Protein AF-A0A351NTC8-F1 (afdb_monomer_lite)

Structure (mmCIF, N/CA/C/O backbone):
data_AF-A0A351NTC8-F1
#
_entry.id   AF-A0A351NTC8-F1
#
loop_
_atom_site.group_PDB
_atom_site.id
_atom_site.type_symbol
_atom_site.label_atom_id
_atom_site.label_alt_id
_atom_site.label_comp_id
_atom_site.label_asym_id
_atom_site.label_entity_id
_atom_site.label_seq_id
_atom_site.pdbx_PDB_ins_code
_atom_site.Cartn_x
_atom_site.Cartn_y
_atom_site.Cartn_z
_atom_site.occupancy
_atom_site.B_iso_or_equiv
_atom_site.auth_seq_id
_atom_site.auth_comp_id
_atom_site.auth_asym_id
_atom_site.auth_atom_id
_atom_site.pdbx_PDB_model_num
ATOM 1 N N . ALA A 1 1 ? 12.991 3.965 -22.653 1.00 69.38 1 ALA A N 1
ATOM 2 C CA . ALA A 1 1 ? 14.255 3.949 -21.900 1.00 69.38 1 ALA A CA 1
ATOM 3 C C . ALA A 1 1 ? 15.399 3.536 -22.817 1.00 69.38 1 ALA A C 1
ATOM 5 O O . ALA A 1 1 ? 15.249 2.591 -23.583 1.00 69.38 1 ALA A O 1
ATOM 6 N N . TRP A 1 2 ? 16.517 4.256 -22.763 1.00 72.50 2 TRP A N 1
ATOM 7 C CA . TRP A 1 2 ? 17.767 3.845 -23.401 1.00 72.50 2 TRP A CA 1
ATOM 8 C C . TRP A 1 2 ? 18.602 3.078 -22.376 1.00 72.50 2 TRP A C 1
ATOM 10 O O . TRP A 1 2 ? 18.856 3.608 -21.298 1.00 72.50 2 TRP A O 1
ATOM 20 N N . VAL A 1 3 ? 19.011 1.856 -22.707 1.00 74.25 3 VAL A N 1
ATOM 21 C CA . VAL A 1 3 ? 19.790 0.972 -21.834 1.00 74.25 3 VAL A CA 1
ATOM 22 C C . VAL A 1 3 ? 21.128 0.680 -22.523 1.00 74.25 3 VAL A C 1
ATOM 24 O O . VAL A 1 3 ? 21.142 0.068 -23.600 1.00 74.25 3 VAL A O 1
ATOM 27 N N . PRO A 1 4 ? 22.258 1.161 -21.978 1.00 73.25 4 PRO A N 1
ATOM 28 C CA . PRO A 1 4 ? 23.571 0.817 -22.508 1.00 73.25 4 PRO A CA 1
ATOM 29 C C . PRO A 1 4 ? 23.811 -0.687 -22.357 1.00 73.25 4 PRO A C 1
ATOM 31 O O . PRO A 1 4 ? 23.496 -1.264 -21.321 1.00 73.25 4 PRO A O 1
ATOM 34 N N . LYS A 1 5 ? 24.380 -1.337 -23.379 1.00 65.06 5 LYS A N 1
ATOM 35 C CA . LYS A 1 5 ? 24.847 -2.720 -23.232 1.00 65.06 5 LYS A CA 1
ATOM 36 C C . LYS A 1 5 ? 26.259 -2.722 -22.647 1.00 65.06 5 LYS A C 1
ATOM 38 O O . LYS A 1 5 ? 27.151 -2.106 -23.227 1.00 65.06 5 LYS A O 1
ATOM 43 N N . GLY A 1 6 ? 26.462 -3.487 -21.578 1.00 63.88 6 GLY A N 1
ATOM 44 C CA . GLY A 1 6 ? 27.777 -3.760 -20.993 1.00 63.88 6 GLY A CA 1
ATOM 45 C C . GLY A 1 6 ? 28.047 -3.028 -19.678 1.00 63.88 6 GLY A C 1
ATOM 46 O O . GLY A 1 6 ? 27.352 -2.083 -19.319 1.00 63.88 6 GLY A O 1
ATOM 47 N N . ASP A 1 7 ? 29.090 -3.478 -18.984 1.00 60.97 7 ASP A N 1
ATOM 48 C CA . ASP A 1 7 ? 29.481 -3.061 -17.626 1.00 60.97 7 ASP A CA 1
ATOM 49 C C . ASP A 1 7 ? 30.326 -1.764 -17.613 1.00 60.97 7 ASP A C 1
ATOM 51 O O . ASP A 1 7 ? 31.190 -1.540 -16.766 1.00 60.97 7 ASP A O 1
ATOM 55 N N . GLU A 1 8 ? 30.142 -0.912 -18.626 1.00 70.38 8 GLU A N 1
ATOM 56 C CA . GLU A 1 8 ? 30.907 0.327 -18.769 1.00 70.38 8 GLU A CA 1
ATOM 57 C C . GLU A 1 8 ? 30.333 1.444 -17.882 1.00 70.38 8 GLU A C 1
ATOM 59 O O . GLU A 1 8 ? 29.118 1.620 -17.767 1.00 70.38 8 GLU A O 1
ATOM 64 N N . LEU A 1 9 ? 31.216 2.264 -17.299 1.00 73.56 9 LEU A N 1
ATOM 65 C CA . LEU A 1 9 ? 30.831 3.453 -16.534 1.00 73.56 9 LEU A CA 1
ATOM 66 C C . LEU A 1 9 ? 30.235 4.521 -17.465 1.00 73.56 9 LEU A C 1
ATOM 68 O O . LEU A 1 9 ? 30.944 5.352 -18.036 1.00 73.56 9 LEU A O 1
ATOM 72 N N . ASN A 1 10 ? 28.913 4.490 -17.626 1.00 80.19 10 ASN A N 1
ATOM 73 C CA . ASN A 1 10 ? 28.162 5.453 -18.424 1.00 80.19 10 ASN A CA 1
ATOM 74 C C . ASN A 1 10 ? 27.866 6.728 -17.621 1.00 80.19 10 ASN A C 1
ATOM 76 O O . ASN A 1 10 ? 27.532 6.678 -16.439 1.00 80.19 10 ASN A O 1
ATOM 80 N N . THR A 1 11 ? 27.947 7.887 -18.276 1.00 80.88 11 THR A N 1
ATOM 81 C CA . THR A 1 11 ? 27.559 9.173 -17.677 1.00 80.88 11 THR A CA 1
ATOM 82 C C . THR A 1 11 ? 26.121 9.505 -18.053 1.00 80.88 11 THR A C 1
ATOM 84 O O . THR A 1 11 ? 25.841 9.754 -19.224 1.00 80.88 11 THR A O 1
ATOM 87 N N . TYR A 1 12 ? 25.219 9.558 -17.076 1.00 83.12 12 TYR A N 1
ATOM 88 C CA . TYR A 1 12 ? 23.823 9.951 -17.281 1.00 83.12 12 TYR A CA 1
ATOM 89 C C . TYR A 1 12 ? 23.667 11.473 -17.218 1.00 83.12 12 TYR A C 1
ATOM 91 O O . TYR A 1 12 ? 24.260 12.133 -16.365 1.00 83.12 12 TYR A O 1
ATOM 99 N N . GLN A 1 13 ? 22.885 12.049 -18.132 1.00 83.88 13 GLN A N 1
ATOM 100 C CA . GLN A 1 13 ? 22.680 13.493 -18.229 1.00 83.88 13 GLN A CA 1
ATOM 101 C C . GLN A 1 13 ? 21.200 13.828 -18.421 1.00 83.88 13 GLN A C 1
ATOM 103 O O . GLN A 1 13 ? 20.512 13.216 -19.239 1.00 83.88 13 GLN A O 1
ATOM 108 N N . ALA A 1 14 ? 20.747 14.858 -17.708 1.00 85.19 14 ALA A N 1
ATOM 109 C CA . ALA A 1 14 ? 19.465 15.514 -17.920 1.00 85.19 14 ALA A CA 1
ATOM 110 C C . ALA A 1 14 ? 19.723 16.967 -18.339 1.00 85.19 14 ALA A C 1
ATOM 112 O O . ALA A 1 14 ? 20.491 17.678 -17.688 1.00 85.19 14 ALA A O 1
ATOM 113 N N . ARG A 1 15 ? 19.123 17.414 -19.443 1.00 85.75 15 ARG A N 1
ATOM 114 C CA . ARG A 1 15 ? 19.277 18.778 -19.968 1.00 85.75 15 ARG A CA 1
ATOM 115 C C . ARG A 1 15 ? 17.911 19.393 -20.230 1.00 85.75 15 ARG A C 1
ATOM 117 O O . ARG A 1 15 ? 17.045 18.748 -20.809 1.00 85.75 15 ARG A O 1
ATOM 124 N N . TYR A 1 16 ? 17.751 20.655 -19.848 1.00 86.38 16 TYR A N 1
ATOM 125 C CA . TYR A 1 16 ? 16.548 21.433 -20.130 1.00 86.38 16 TYR A CA 1
ATOM 126 C C . TYR A 1 16 ? 16.833 22.479 -21.213 1.00 86.38 16 TYR A C 1
ATOM 128 O O . TYR A 1 16 ? 17.661 23.377 -21.031 1.00 86.38 16 TYR A O 1
ATOM 136 N N . LEU A 1 17 ? 16.158 22.356 -22.353 1.00 87.44 17 LEU A N 1
ATOM 137 C CA . LEU A 1 17 ? 16.258 23.269 -23.489 1.00 87.44 17 LEU A CA 1
ATOM 138 C C . LEU A 1 17 ? 15.235 24.399 -23.333 1.00 87.44 17 LEU A C 1
ATOM 140 O O . LEU A 1 17 ? 14.135 24.333 -23.874 1.00 87.44 17 LEU A O 1
ATOM 144 N N . ARG A 1 18 ? 15.623 25.468 -22.624 1.00 80.12 18 ARG A N 1
ATOM 145 C CA . ARG A 1 18 ? 14.751 26.621 -22.299 1.00 80.12 18 ARG A CA 1
ATOM 146 C C . ARG A 1 18 ? 14.033 27.256 -23.493 1.00 80.12 18 ARG A C 1
ATOM 148 O O . ARG A 1 18 ? 12.955 27.799 -23.318 1.00 80.12 18 ARG A O 1
ATOM 155 N N . GLN A 1 19 ? 14.637 27.238 -24.681 1.00 83.56 19 GLN A N 1
ATOM 156 C CA . GLN A 1 19 ? 14.044 27.850 -25.877 1.00 83.56 19 GLN A CA 1
ATOM 157 C C . GLN A 1 19 ? 12.895 27.030 -26.479 1.00 83.56 19 GLN A C 1
ATOM 159 O O . GLN A 1 19 ? 12.088 27.588 -27.211 1.00 83.56 19 GLN A O 1
ATOM 164 N N . GLN A 1 20 ? 12.842 25.725 -26.204 1.00 83.94 20 GLN A N 1
ATOM 165 C CA . GLN A 1 20 ? 11.854 24.804 -26.777 1.00 83.94 20 GLN A CA 1
ATOM 166 C C . GLN A 1 20 ? 10.954 24.168 -25.710 1.00 83.94 20 GLN A C 1
ATOM 168 O O . GLN A 1 20 ? 10.054 23.419 -26.066 1.00 83.94 20 GLN A O 1
ATOM 173 N N . ASP A 1 21 ? 11.198 24.460 -24.427 1.00 85.25 21 ASP A N 1
ATOM 174 C CA . ASP A 1 21 ? 10.516 23.851 -23.277 1.00 85.25 21 ASP A CA 1
ATOM 175 C C . ASP A 1 21 ? 10.562 22.308 -23.301 1.00 85.25 21 ASP A C 1
ATOM 177 O O . ASP A 1 21 ? 9.573 21.610 -23.095 1.00 85.25 21 ASP A O 1
ATOM 181 N N . VAL A 1 22 ? 11.745 21.755 -23.606 1.00 87.12 22 VAL A N 1
ATOM 182 C CA . VAL A 1 22 ? 11.966 20.302 -23.712 1.00 87.12 22 VAL A CA 1
ATOM 183 C C . VAL A 1 22 ? 12.975 19.827 -22.671 1.00 87.12 22 VAL A C 1
ATOM 185 O O . VAL A 1 22 ? 14.067 20.388 -22.532 1.00 87.12 22 VAL A O 1
ATOM 188 N N . PHE A 1 23 ? 12.636 18.732 -21.990 1.00 85.50 23 PHE A N 1
ATOM 189 C CA . PHE A 1 23 ? 13.549 17.974 -21.136 1.00 85.50 23 PHE A CA 1
ATOM 190 C C . PHE A 1 23 ? 14.136 16.792 -21.911 1.00 85.50 23 PHE A C 1
ATOM 192 O O . PHE A 1 23 ? 13.407 15.954 -22.437 1.00 85.50 23 PHE A O 1
ATOM 199 N N . LEU A 1 24 ? 15.464 16.716 -21.971 1.00 83.69 24 LEU A N 1
ATOM 200 C CA . LEU A 1 24 ? 16.202 15.618 -22.584 1.00 83.69 24 LEU A CA 1
ATOM 201 C C . LEU A 1 24 ? 16.909 14.800 -21.510 1.00 83.69 24 LEU A C 1
ATOM 203 O O . LEU A 1 24 ? 17.641 15.352 -20.689 1.00 83.69 24 LEU A O 1
ATOM 207 N N . PHE A 1 25 ? 16.745 13.483 -21.579 1.00 84.81 25 PHE A N 1
ATOM 208 C CA . PHE A 1 25 ? 17.427 12.513 -20.728 1.00 84.81 25 PHE A CA 1
ATOM 209 C C . PHE A 1 25 ? 18.204 11.538 -21.613 1.00 84.81 25 PHE A C 1
ATOM 211 O O . PHE A 1 25 ? 17.668 11.036 -22.602 1.00 84.81 25 PHE A O 1
ATOM 218 N N . GLY A 1 26 ? 19.462 11.267 -21.276 1.00 84.19 26 GLY A N 1
ATOM 219 C CA . GLY A 1 26 ? 20.308 10.351 -22.039 1.00 84.19 26 GLY A CA 1
ATOM 220 C C . GLY A 1 26 ? 21.549 9.915 -21.270 1.00 84.19 26 GLY A C 1
ATOM 221 O O . GLY A 1 26 ? 21.770 10.336 -20.134 1.00 84.19 26 GLY A O 1
ATOM 222 N N . PHE A 1 27 ? 22.367 9.075 -21.898 1.00 83.19 27 PHE A N 1
ATOM 223 C CA . PHE A 1 27 ? 23.661 8.662 -21.365 1.00 83.19 27 PHE A CA 1
ATOM 224 C C . PHE A 1 27 ? 24.761 8.824 -22.417 1.00 83.19 27 PHE A C 1
ATOM 226 O O . PHE A 1 27 ? 24.498 8.775 -23.619 1.00 83.19 27 PHE A O 1
ATOM 233 N N . THR A 1 28 ? 25.996 8.979 -21.951 1.00 82.94 28 THR A N 1
ATOM 234 C CA . THR A 1 28 ? 27.204 8.982 -22.779 1.00 82.94 28 THR A CA 1
ATOM 235 C C . THR A 1 28 ? 28.131 7.869 -22.309 1.00 82.94 28 THR A C 1
ATOM 237 O O . THR A 1 28 ? 28.487 7.817 -21.129 1.00 82.94 28 THR A O 1
ATOM 240 N N . SER A 1 29 ? 28.525 6.990 -23.228 1.00 80.94 29 SER A N 1
ATOM 241 C CA . SER A 1 29 ? 29.501 5.925 -22.971 1.00 80.94 29 SER A CA 1
ATOM 242 C C . SER A 1 29 ? 30.943 6.431 -23.109 1.00 80.94 29 SER A C 1
ATOM 244 O O . SER A 1 29 ? 31.183 7.405 -23.830 1.00 80.94 29 SER A O 1
ATOM 246 N N . PRO A 1 30 ? 31.917 5.790 -22.438 1.00 80.19 30 PRO A N 1
ATOM 247 C CA . PRO A 1 30 ? 33.324 6.161 -22.538 1.00 80.19 30 PRO A CA 1
ATOM 248 C C . PRO A 1 30 ? 33.867 6.004 -23.965 1.00 80.19 30 PRO A C 1
ATOM 250 O O . PRO A 1 30 ? 33.340 5.249 -24.789 1.00 80.19 30 PRO A O 1
ATOM 253 N N . ILE A 1 31 ? 34.951 6.737 -24.242 1.00 79.31 31 ILE A N 1
ATOM 254 C CA . ILE A 1 31 ? 35.607 6.760 -25.552 1.00 79.31 31 ILE A CA 1
ATOM 255 C C . ILE A 1 31 ? 35.997 5.338 -25.950 1.00 79.31 31 ILE A C 1
ATOM 257 O O . ILE A 1 31 ? 36.739 4.653 -25.249 1.00 79.31 31 ILE A O 1
ATOM 261 N N . TRP A 1 32 ? 35.510 4.917 -27.110 1.00 77.69 32 TRP A N 1
ATOM 262 C CA . TRP A 1 32 ? 35.795 3.613 -27.679 1.00 77.69 32 TRP A CA 1
ATOM 263 C C . TRP A 1 32 ? 36.973 3.718 -28.645 1.00 77.69 32 TRP A C 1
ATOM 265 O O . TRP A 1 32 ? 36.916 4.464 -29.622 1.00 77.69 32 TRP A O 1
ATOM 275 N N . ARG A 1 33 ? 38.058 2.992 -28.359 1.00 79.88 33 ARG A N 1
ATOM 276 C CA . ARG A 1 33 ? 39.243 2.929 -29.219 1.00 79.88 33 ARG A CA 1
ATOM 277 C C . ARG A 1 33 ? 39.223 1.617 -29.999 1.00 79.88 33 ARG A C 1
ATOM 279 O O . ARG A 1 33 ? 39.149 0.555 -29.391 1.00 79.88 33 ARG A O 1
ATOM 286 N N . VAL A 1 34 ? 39.304 1.709 -31.324 1.00 83.75 34 VAL A N 1
ATOM 287 C CA . VAL A 1 34 ? 39.430 0.560 -32.232 1.00 83.75 34 VAL A CA 1
ATOM 288 C C . VAL A 1 34 ? 40.774 0.683 -32.942 1.00 83.75 34 VAL A C 1
ATOM 290 O O . VAL A 1 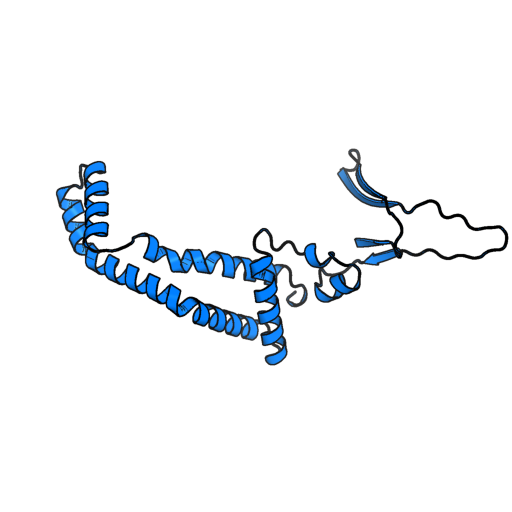34 ? 41.074 1.734 -33.510 1.00 83.75 34 VAL A O 1
ATOM 293 N N . GLU A 1 35 ? 41.612 -0.347 -32.845 1.00 85.62 35 GLU A N 1
ATOM 294 C CA . GLU A 1 35 ? 42.942 -0.352 -33.461 1.00 85.62 35 GLU A CA 1
ATOM 295 C C . GLU A 1 35 ? 42.869 -0.579 -34.978 1.00 85.62 35 GLU A C 1
ATOM 297 O O . GLU A 1 35 ? 41.886 -1.099 -35.509 1.00 85.62 35 GLU A O 1
ATOM 302 N N . SER A 1 36 ? 43.921 -0.174 -35.696 1.00 82.94 36 SER A N 1
ATOM 303 C CA . SER A 1 36 ? 43.978 -0.303 -37.156 1.00 82.94 36 SER A CA 1
ATOM 304 C C . SER A 1 36 ? 43.848 -1.769 -37.581 1.00 82.94 36 SER A C 1
ATOM 306 O O . SER A 1 36 ? 44.608 -2.622 -37.129 1.00 82.94 36 SER A O 1
ATOM 308 N N . GLY A 1 37 ? 42.878 -2.059 -38.449 1.00 87.50 37 GLY A N 1
ATOM 309 C CA . GLY A 1 37 ? 42.591 -3.412 -38.930 1.00 87.50 37 GLY A CA 1
ATOM 310 C C . GLY A 1 37 ? 41.635 -4.229 -38.051 1.00 87.50 37 GLY A C 1
ATOM 311 O O . GLY A 1 37 ? 41.261 -5.327 -38.455 1.00 87.50 37 GLY A O 1
ATOM 312 N N . GLN A 1 38 ? 41.192 -3.716 -36.897 1.00 82.31 38 GLN A N 1
ATOM 313 C CA . GLN A 1 38 ? 40.136 -4.354 -36.107 1.00 82.31 38 GLN A CA 1
ATOM 314 C C . GLN A 1 38 ? 38.740 -3.883 -36.524 1.00 82.31 38 GLN A C 1
ATOM 316 O O . GLN A 1 38 ? 38.499 -2.705 -36.783 1.00 82.31 38 GLN A O 1
ATOM 321 N N . GLN A 1 39 ? 37.790 -4.818 -36.507 1.00 79.56 39 GLN A N 1
ATOM 322 C CA . GLN A 1 39 ? 36.361 -4.532 -36.536 1.00 79.56 39 GLN A CA 1
ATOM 323 C C . GLN A 1 39 ? 35.805 -4.737 -35.129 1.00 79.56 39 GLN A C 1
ATOM 325 O O . GLN A 1 39 ? 36.078 -5.747 -34.483 1.00 79.56 39 GLN A O 1
ATOM 330 N N . SER A 1 40 ? 35.015 -3.786 -34.646 1.00 74.50 40 SER A N 1
ATOM 331 C CA . SER A 1 40 ? 34.344 -3.908 -33.357 1.00 74.50 40 SER A CA 1
ATOM 332 C C . SER A 1 40 ? 32.927 -3.340 -33.468 1.00 74.50 40 SER A C 1
ATOM 334 O O . SER A 1 40 ? 32.639 -2.549 -34.366 1.00 74.50 40 SER A O 1
ATOM 336 N N . SER A 1 41 ? 32.022 -3.783 -32.594 1.00 76.19 41 SER A N 1
ATOM 337 C CA . SER A 1 41 ? 30.606 -3.403 -32.598 1.00 76.19 41 SER A CA 1
ATOM 338 C C . SER A 1 41 ? 30.170 -2.999 -31.192 1.00 76.19 41 SER A C 1
ATOM 340 O O . SER A 1 41 ? 30.336 -3.773 -30.251 1.00 76.19 41 SER A O 1
ATOM 342 N N . LYS A 1 42 ? 29.577 -1.807 -31.058 1.00 74.25 42 LYS A N 1
ATOM 343 C CA . LYS A 1 42 ? 28.859 -1.360 -29.856 1.00 74.25 42 LYS A CA 1
ATOM 344 C C . LYS A 1 42 ? 27.378 -1.214 -30.177 1.00 74.25 42 LYS A C 1
ATOM 346 O O . LYS A 1 42 ? 27.010 -0.787 -31.267 1.00 74.25 42 LYS A O 1
ATOM 351 N N . GLY A 1 43 ? 26.527 -1.547 -29.215 1.00 73.56 43 GLY A N 1
ATOM 352 C CA . GLY A 1 43 ? 25.083 -1.396 -29.343 1.00 73.56 43 GLY A CA 1
ATOM 353 C C . GLY A 1 43 ? 24.461 -0.904 -28.046 1.00 73.56 43 GLY A C 1
ATOM 354 O O . GLY A 1 43 ? 25.007 -1.113 -26.968 1.00 73.56 43 GLY A O 1
ATOM 355 N N . ALA A 1 44 ? 23.296 -0.282 -28.159 1.00 77.00 44 ALA A N 1
ATOM 356 C CA . ALA A 1 44 ? 22.432 0.053 -27.036 1.00 77.00 44 ALA A CA 1
ATOM 357 C C . ALA A 1 44 ? 21.065 -0.593 -27.262 1.00 77.00 44 ALA A C 1
ATOM 359 O O . ALA A 1 44 ? 20.676 -0.859 -28.402 1.00 77.00 44 ALA A O 1
ATOM 360 N N . GLN A 1 45 ? 20.344 -0.871 -26.183 1.00 77.44 45 GLN A N 1
ATOM 361 C CA . GLN A 1 45 ? 18.948 -1.277 -26.257 1.00 77.44 45 GLN A CA 1
ATOM 362 C C . GLN A 1 45 ? 18.064 -0.051 -26.068 1.00 77.44 45 GLN A C 1
ATOM 364 O O . GLN A 1 45 ? 18.327 0.809 -25.227 1.00 77.44 45 GLN A O 1
ATOM 369 N N . PHE A 1 46 ? 17.007 0.029 -26.866 1.00 78.19 46 PHE A N 1
ATOM 370 C CA . PHE A 1 46 ? 15.990 1.055 -26.730 1.00 78.19 46 PHE A CA 1
ATOM 371 C C . PHE A 1 46 ? 14.659 0.377 -26.455 1.00 78.19 46 PHE A C 1
ATOM 373 O O . PHE A 1 46 ? 14.143 -0.361 -27.291 1.00 78.19 46 PHE A O 1
ATOM 380 N N . TYR A 1 47 ? 14.126 0.616 -25.262 1.00 71.12 47 TYR A N 1
ATOM 381 C CA . TYR A 1 47 ? 12.806 0.157 -24.874 1.00 71.12 47 TYR A CA 1
ATOM 382 C C . TYR A 1 47 ? 11.793 1.281 -25.062 1.00 71.12 47 TYR A C 1
ATOM 384 O O . TYR A 1 47 ? 11.875 2.316 -24.397 1.00 71.12 47 TYR A O 1
ATOM 392 N N . VAL A 1 48 ? 10.819 1.073 -25.940 1.00 74.56 48 VAL A N 1
ATOM 393 C CA . VAL A 1 48 ? 9.615 1.902 -26.035 1.00 74.56 48 VAL A CA 1
ATOM 394 C C . VAL A 1 48 ? 8.440 0.956 -26.065 1.00 74.56 48 VAL A C 1
ATOM 396 O O . VAL A 1 48 ? 8.231 0.237 -27.037 1.00 74.56 48 VAL A O 1
ATOM 399 N N . GLY A 1 49 ? 7.710 0.927 -24.963 1.00 66.62 49 GLY A N 1
ATOM 400 C CA . GLY A 1 49 ? 6.643 -0.025 -24.753 1.00 66.62 49 GLY A CA 1
ATOM 401 C C . GLY A 1 49 ? 5.927 0.232 -23.432 1.00 66.62 49 GLY A C 1
ATOM 402 O O . GLY A 1 49 ? 6.305 1.149 -22.695 1.00 66.62 49 GLY A O 1
ATOM 403 N N . PRO A 1 50 ? 4.886 -0.558 -23.146 1.00 55.00 50 PRO A N 1
ATOM 404 C CA . PRO A 1 50 ? 4.151 -0.491 -21.889 1.00 55.00 50 PRO A CA 1
ATOM 405 C C . PRO A 1 50 ? 5.072 -0.694 -20.673 1.00 55.00 50 PRO A C 1
ATOM 407 O O . PRO A 1 50 ? 6.083 -1.386 -20.768 1.00 55.00 50 PRO A O 1
ATOM 410 N N . LYS A 1 51 ? 4.743 -0.096 -19.523 1.00 55.38 51 LYS A N 1
ATOM 411 C CA . LYS A 1 51 ? 5.410 -0.371 -18.237 1.00 55.38 51 LYS A CA 1
ATOM 412 C C . LYS A 1 51 ? 5.059 -1.781 -17.715 1.00 55.38 51 LYS A C 1
ATOM 414 O O . LYS A 1 51 ? 4.302 -1.930 -16.768 1.00 55.38 51 LYS A O 1
ATOM 419 N N . ASP A 1 52 ? 5.559 -2.814 -18.376 1.00 57.91 52 ASP A N 1
ATOM 420 C CA . ASP A 1 52 ? 5.365 -4.216 -17.994 1.00 57.91 52 ASP A CA 1
ATOM 421 C C . ASP A 1 52 ? 6.479 -4.647 -17.024 1.00 57.91 52 ASP A C 1
ATOM 423 O O . ASP A 1 52 ? 7.653 -4.681 -17.400 1.00 57.91 52 ASP A O 1
ATOM 427 N N . GLN A 1 53 ? 6.119 -4.916 -15.766 1.00 53.56 53 GLN A N 1
ATOM 428 C CA . GLN A 1 53 ? 7.060 -5.160 -14.664 1.00 53.56 53 GLN A CA 1
ATOM 429 C C . GLN A 1 53 ? 7.951 -6.382 -14.914 1.00 53.56 53 GLN A C 1
ATOM 431 O O . GLN A 1 53 ? 9.153 -6.318 -14.659 1.00 53.56 53 GLN A O 1
ATOM 436 N N . TYR A 1 54 ? 7.399 -7.442 -15.510 1.00 52.19 54 TYR A N 1
ATOM 437 C CA . TYR A 1 54 ? 8.118 -8.691 -15.758 1.00 52.19 54 TYR A CA 1
ATOM 438 C C . TYR A 1 54 ? 9.171 -8.557 -16.865 1.00 52.19 54 TYR A C 1
ATOM 440 O O . TYR A 1 54 ? 10.246 -9.147 -16.787 1.00 52.19 54 TYR A O 1
ATOM 448 N N . ARG A 1 55 ? 8.910 -7.730 -17.886 1.00 55.06 55 ARG A N 1
ATOM 449 C CA . ARG A 1 55 ? 9.863 -7.493 -18.986 1.00 55.06 55 ARG A CA 1
ATOM 450 C C . ARG A 1 55 ? 10.931 -6.454 -18.653 1.00 55.06 55 ARG A C 1
ATOM 452 O O . ARG A 1 55 ? 11.972 -6.433 -19.302 1.00 55.06 55 ARG A O 1
ATOM 459 N N . LEU A 1 56 ? 10.677 -5.566 -17.692 1.00 52.84 56 LEU A N 1
ATOM 460 C CA . LEU A 1 56 ? 11.615 -4.512 -17.294 1.00 52.84 56 LEU A CA 1
ATOM 461 C C . LEU A 1 56 ? 12.744 -5.060 -16.408 1.00 52.84 56 LEU A C 1
ATOM 463 O O . LEU A 1 56 ? 13.892 -4.658 -16.604 1.00 52.84 56 LEU A O 1
ATOM 467 N N . GLU A 1 57 ? 12.446 -6.011 -15.517 1.00 52.31 57 GLU A N 1
ATOM 468 C CA . GLU A 1 57 ? 13.444 -6.681 -14.666 1.00 52.31 57 GLU A CA 1
ATOM 469 C C . GLU A 1 57 ? 14.453 -7.506 -15.491 1.00 52.31 57 GLU A C 1
ATOM 471 O O . GLU A 1 57 ? 15.652 -7.473 -15.215 1.00 52.31 57 GLU A O 1
ATOM 476 N N . GLU A 1 58 ? 14.007 -8.147 -16.582 1.00 55.75 58 GLU A N 1
ATOM 477 C CA . GLU A 1 58 ? 14.887 -8.862 -17.526 1.00 55.75 58 GLU A CA 1
ATOM 478 C C . GLU A 1 58 ? 15.840 -7.939 -18.311 1.00 55.75 58 GLU A C 1
ATOM 480 O O . GLU A 1 58 ? 16.889 -8.385 -18.780 1.00 55.75 58 GLU A O 1
ATOM 485 N N . ILE A 1 59 ? 15.489 -6.660 -18.493 1.00 56.22 59 ILE A N 1
ATOM 486 C CA . ILE A 1 59 ? 16.276 -5.712 -19.299 1.00 56.22 59 ILE A CA 1
ATOM 487 C C . ILE A 1 59 ? 17.385 -5.058 -18.466 1.00 56.22 59 ILE A C 1
ATOM 489 O O . ILE A 1 59 ? 18.482 -4.833 -18.979 1.00 56.22 59 ILE A O 1
ATOM 493 N N . SER A 1 60 ? 17.120 -4.723 -17.202 1.00 46.56 60 SER A N 1
ATOM 494 C CA . SER A 1 60 ? 18.124 -4.179 -16.284 1.00 46.56 60 SER A CA 1
ATOM 495 C C . SER A 1 60 ? 17.664 -4.326 -14.831 1.00 46.56 60 SER A C 1
ATOM 497 O O . SER A 1 60 ? 16.534 -3.937 -14.527 1.00 46.56 60 SER A O 1
ATOM 499 N N . PRO A 1 61 ? 18.545 -4.751 -13.904 1.00 51.25 61 PRO A N 1
ATOM 500 C CA . PRO A 1 61 ? 18.248 -4.719 -12.473 1.00 51.25 61 PRO A CA 1
ATOM 501 C C . PRO A 1 61 ? 17.837 -3.302 -12.035 1.00 51.25 61 PRO A C 1
ATOM 503 O O . PRO A 1 61 ? 18.546 -2.340 -12.345 1.00 51.25 61 PRO A O 1
ATOM 506 N N . GLY A 1 62 ? 16.707 -3.160 -11.334 1.00 54.69 62 GLY A N 1
ATOM 507 C CA . GLY A 1 62 ? 16.209 -1.885 -10.796 1.00 54.69 62 GLY A CA 1
ATOM 508 C C . GLY A 1 62 ? 15.291 -1.079 -11.722 1.00 54.69 62 GLY A C 1
ATOM 509 O O . GLY A 1 62 ? 14.885 0.027 -11.363 1.00 54.69 62 GLY A O 1
ATOM 510 N N . LEU A 1 63 ? 14.963 -1.586 -12.914 1.00 52.12 63 LEU A N 1
ATOM 511 C CA . LEU A 1 63 ? 14.023 -0.930 -13.830 1.00 52.12 63 LEU A CA 1
ATOM 512 C C . LEU A 1 63 ? 12.550 -1.180 -13.442 1.00 52.12 63 LEU A C 1
ATOM 514 O O . LEU A 1 63 ? 11.680 -0.372 -13.770 1.00 52.12 63 LEU A O 1
ATOM 518 N N . ASP A 1 64 ? 12.290 -2.239 -12.679 1.00 51.75 64 ASP A N 1
ATOM 519 C CA . ASP A 1 64 ? 11.036 -2.557 -11.983 1.00 51.75 64 ASP A CA 1
ATOM 520 C C . ASP A 1 64 ? 10.607 -1.450 -10.997 1.00 51.75 64 ASP A C 1
ATOM 522 O O . ASP A 1 64 ? 9.418 -1.176 -10.849 1.00 51.75 64 ASP A O 1
ATOM 526 N N . LEU A 1 65 ? 11.568 -0.718 -10.418 1.00 54.59 65 LEU A N 1
ATOM 527 C CA . LEU A 1 65 ? 11.336 0.416 -9.507 1.00 54.59 65 LEU A CA 1
ATOM 528 C C . LEU A 1 65 ? 10.812 1.689 -10.196 1.00 54.59 65 LEU A C 1
ATOM 530 O O . LEU A 1 65 ? 10.493 2.662 -9.518 1.00 54.59 65 LEU A O 1
ATOM 534 N N . THR A 1 66 ? 10.722 1.725 -11.533 1.00 53.62 66 THR A N 1
ATOM 535 C CA . THR A 1 66 ? 10.041 2.834 -12.238 1.00 53.62 66 THR A CA 1
ATOM 536 C C . THR A 1 66 ? 8.517 2.775 -12.121 1.00 53.62 66 THR A C 1
ATOM 538 O O . THR A 1 66 ? 7.827 3.696 -12.580 1.00 53.62 66 THR A O 1
ATOM 541 N N . VAL A 1 67 ? 8.007 1.694 -11.525 1.00 55.34 67 VAL A N 1
ATOM 542 C CA . VAL A 1 67 ? 6.632 1.559 -11.062 1.00 55.34 67 VAL A CA 1
ATOM 543 C C . VAL A 1 67 ? 6.526 2.204 -9.688 1.00 55.34 67 VAL A C 1
ATOM 545 O O . VAL A 1 67 ? 7.023 1.696 -8.682 1.00 55.34 67 VAL A O 1
ATOM 548 N N . ASP A 1 68 ? 5.944 3.396 -9.672 1.00 54.50 68 ASP A N 1
ATOM 549 C CA . ASP A 1 68 ? 5.999 4.309 -8.539 1.00 54.50 68 ASP A CA 1
ATOM 550 C C . ASP A 1 68 ? 4.873 3.957 -7.558 1.00 54.50 68 ASP A C 1
ATOM 552 O O . ASP A 1 68 ? 3.898 4.682 -7.397 1.00 54.50 68 ASP A O 1
ATOM 556 N N . TYR A 1 69 ? 5.006 2.835 -6.846 1.00 55.34 69 TYR A N 1
ATOM 557 C CA . TYR A 1 69 ? 4.078 2.427 -5.777 1.00 55.34 69 TYR A CA 1
ATOM 558 C C . TYR A 1 69 ? 4.064 3.389 -4.560 1.00 55.34 69 TYR A C 1
ATOM 560 O O . TYR A 1 69 ? 3.440 3.113 -3.525 1.00 55.34 69 TYR A O 1
ATOM 568 N N . GLY A 1 70 ? 4.776 4.517 -4.649 1.00 61.47 70 GLY A N 1
ATOM 569 C CA . GLY A 1 70 ? 4.966 5.494 -3.587 1.00 61.47 70 GLY A CA 1
ATOM 570 C C . GLY A 1 70 ? 5.661 4.896 -2.359 1.00 61.47 70 GLY A C 1
ATOM 571 O O . GLY A 1 70 ? 6.415 3.928 -2.431 1.00 61.47 70 GLY A O 1
ATOM 572 N N . PHE A 1 71 ? 5.370 5.443 -1.175 1.00 68.19 71 PHE A N 1
ATOM 573 C CA . PHE A 1 71 ? 5.889 4.917 0.100 1.00 68.19 71 PHE A CA 1
ATOM 574 C C . PHE A 1 71 ? 5.399 3.486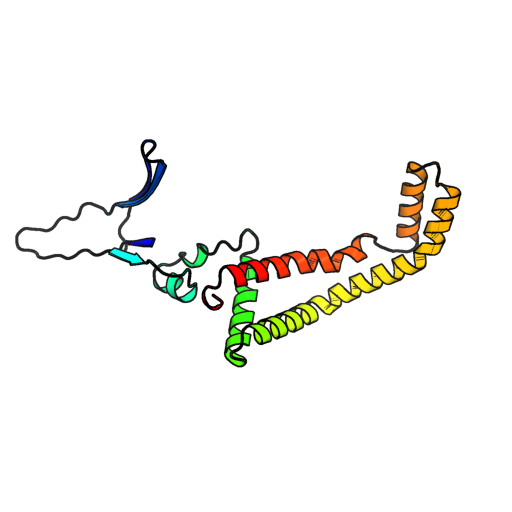 0.425 1.00 68.19 71 PHE A C 1
ATOM 576 O O . PHE A 1 71 ? 5.967 2.811 1.282 1.00 68.19 71 PHE A O 1
ATOM 583 N N . LEU A 1 72 ? 4.342 3.012 -0.241 1.00 72.50 72 LEU A N 1
ATOM 584 C CA . LEU A 1 72 ? 3.671 1.741 0.047 1.00 72.50 72 LEU A CA 1
ATOM 585 C C . LEU A 1 72 ? 4.213 0.561 -0.779 1.00 72.50 72 LEU A C 1
ATOM 587 O O . LEU A 1 72 ? 3.607 -0.508 -0.756 1.00 72.50 72 LEU A O 1
ATOM 591 N N . TRP A 1 73 ? 5.344 0.718 -1.476 1.00 72.56 73 TRP A N 1
ATOM 592 C CA . TRP A 1 73 ? 5.942 -0.319 -2.333 1.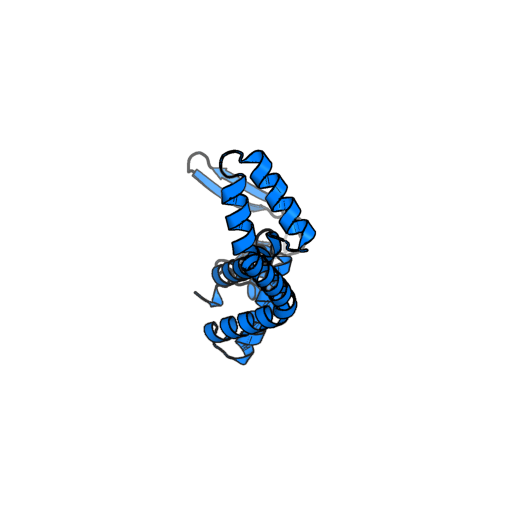00 72.56 73 TRP A CA 1
ATOM 593 C C . TRP A 1 73 ? 6.110 -1.681 -1.637 1.00 72.56 73 TRP A C 1
ATOM 595 O O . TRP A 1 73 ? 5.776 -2.715 -2.211 1.00 72.56 73 TRP A O 1
ATOM 605 N N . TRP A 1 74 ? 6.516 -1.679 -0.363 1.00 79.38 74 TRP A N 1
ATOM 606 C CA . TRP A 1 74 ? 6.707 -2.884 0.456 1.00 79.38 74 TRP A CA 1
ATOM 607 C C . TRP A 1 74 ? 5.406 -3.648 0.742 1.00 79.38 74 TRP A C 1
ATOM 609 O O . TRP A 1 74 ? 5.435 -4.839 1.043 1.00 79.38 74 TRP A O 1
ATOM 619 N N . LEU A 1 75 ? 4.262 -2.965 0.672 1.00 79.38 75 LEU A N 1
ATOM 620 C CA . LEU A 1 75 ? 2.935 -3.557 0.810 1.00 79.38 75 LEU A CA 1
ATOM 621 C C . LEU A 1 75 ? 2.369 -3.940 -0.565 1.00 79.38 75 LEU A C 1
ATOM 623 O O . LEU A 1 75 ? 1.743 -4.989 -0.696 1.00 79.38 75 LEU A O 1
ATOM 627 N N . ALA A 1 76 ? 2.610 -3.113 -1.584 1.00 77.25 76 ALA A N 1
ATOM 628 C CA . ALA A 1 76 ? 2.101 -3.306 -2.936 1.00 77.25 76 ALA A CA 1
ATOM 629 C C . ALA A 1 76 ? 2.702 -4.535 -3.636 1.00 77.25 76 ALA A C 1
ATOM 631 O O . ALA A 1 76 ? 1.943 -5.321 -4.195 1.00 77.25 76 ALA A O 1
ATOM 632 N N . GLN A 1 77 ? 4.020 -4.755 -3.547 1.00 77.62 77 GLN A N 1
ATOM 633 C CA . GLN A 1 77 ? 4.691 -5.888 -4.202 1.00 77.62 77 GLN A CA 1
ATOM 634 C C . GLN A 1 77 ? 4.129 -7.263 -3.770 1.00 77.62 77 GLN A C 1
ATOM 636 O O . GLN A 1 77 ? 3.708 -8.027 -4.641 1.00 77.62 77 GLN A O 1
ATOM 641 N N . PRO A 1 78 ? 4.019 -7.597 -2.463 1.00 84.31 78 PRO A N 1
ATOM 642 C CA . PRO A 1 78 ? 3.419 -8.867 -2.041 1.00 84.31 78 PRO A CA 1
ATOM 643 C C . PRO A 1 78 ? 1.941 -9.005 -2.424 1.00 84.31 78 PRO A C 1
ATOM 645 O O . PRO A 1 78 ? 1.484 -10.102 -2.746 1.00 84.31 78 PRO A O 1
ATOM 648 N N . LEU A 1 79 ? 1.182 -7.903 -2.381 1.00 83.75 79 LEU A N 1
ATOM 649 C CA . LEU A 1 79 ? -0.228 -7.876 -2.780 1.00 83.75 79 LEU A CA 1
ATOM 650 C C . LEU A 1 79 ? -0.401 -8.159 -4.274 1.00 83.75 79 LEU A C 1
ATOM 652 O O . LEU A 1 79 ? -1.302 -8.913 -4.635 1.00 83.75 79 LEU A O 1
ATOM 656 N N . PHE A 1 80 ? 0.460 -7.589 -5.118 1.00 81.31 80 PHE A N 1
ATOM 657 C CA . PHE A 1 80 ? 0.459 -7.833 -6.557 1.00 81.31 80 PHE A CA 1
ATOM 658 C C . PHE A 1 80 ? 0.857 -9.274 -6.882 1.00 81.31 80 PHE A C 1
ATOM 660 O O . PHE A 1 80 ? 0.146 -9.943 -7.621 1.00 81.31 80 PHE A O 1
ATOM 667 N N . PHE A 1 81 ? 1.904 -9.803 -6.243 1.00 83.44 81 PHE A N 1
ATOM 668 C CA . PHE A 1 81 ? 2.292 -11.210 -6.390 1.00 83.44 81 PHE A CA 1
ATOM 669 C C . PHE A 1 81 ? 1.142 -12.174 -6.043 1.00 83.44 81 PHE A C 1
ATOM 671 O O . PHE A 1 81 ? 0.866 -13.132 -6.767 1.00 83.44 81 PHE A O 1
ATOM 678 N N . LEU A 1 82 ? 0.426 -11.905 -4.946 1.00 86.69 82 LEU A N 1
ATOM 679 C CA . LEU A 1 82 ? -0.777 -12.653 -4.572 1.00 86.69 82 LEU A CA 1
ATOM 680 C C . LEU A 1 82 ? -1.888 -12.515 -5.618 1.00 86.69 82 LEU A C 1
ATOM 682 O O . LEU A 1 82 ? -2.538 -13.508 -5.941 1.00 86.69 82 LEU A O 1
ATOM 686 N N . LEU A 1 83 ? -2.113 -11.306 -6.138 1.00 86.38 83 LEU A N 1
ATOM 687 C CA . LEU A 1 83 ? -3.109 -11.054 -7.176 1.00 86.38 83 LEU A CA 1
ATOM 688 C C . LEU A 1 83 ? -2.812 -11.863 -8.441 1.00 86.38 83 LEU A C 1
ATOM 690 O O . LEU A 1 83 ? -3.710 -12.544 -8.932 1.00 86.38 83 LEU A O 1
ATOM 694 N N . ASP A 1 84 ? -1.572 -11.819 -8.923 1.00 85.12 84 ASP A N 1
ATOM 695 C CA . ASP A 1 84 ? -1.122 -12.533 -10.119 1.00 85.12 84 ASP A CA 1
ATOM 696 C C . ASP A 1 84 ? -1.194 -14.055 -9.927 1.00 85.12 84 ASP A C 1
ATOM 698 O O . ASP A 1 84 ? -1.700 -14.776 -10.782 1.00 85.12 84 ASP A O 1
ATOM 702 N N . THR A 1 85 ? -0.844 -14.554 -8.738 1.00 87.50 85 THR A N 1
ATOM 703 C CA . THR A 1 85 ? -1.005 -15.979 -8.401 1.00 87.50 85 THR A CA 1
ATOM 704 C C . THR A 1 85 ? -2.472 -16.417 -8.481 1.00 87.50 85 THR A C 1
ATOM 706 O O . THR A 1 85 ? -2.790 -17.453 -9.066 1.00 87.50 85 THR A O 1
ATOM 709 N N . ILE A 1 86 ? -3.395 -15.630 -7.914 1.00 87.94 86 ILE A N 1
ATOM 710 C CA . ILE A 1 86 ? -4.836 -15.919 -7.980 1.00 87.94 86 ILE A CA 1
ATOM 711 C C . ILE A 1 86 ? -5.330 -15.788 -9.428 1.00 87.94 86 ILE A C 1
ATOM 713 O O . ILE A 1 86 ? -6.147 -16.592 -9.883 1.00 87.94 86 ILE A O 1
ATOM 717 N N . HIS A 1 87 ? -4.823 -14.805 -10.168 1.00 87.38 87 HIS A N 1
ATOM 718 C CA . HIS A 1 87 ? -5.145 -14.611 -11.572 1.00 87.38 87 HIS A CA 1
ATOM 719 C C . HIS A 1 87 ? -4.699 -15.801 -12.427 1.00 87.38 87 HIS A C 1
ATOM 721 O O . HIS A 1 87 ? -5.510 -16.308 -13.196 1.00 87.38 87 HIS A O 1
ATOM 727 N N . GLY A 1 88 ? -3.493 -16.335 -12.230 1.00 87.38 88 GLY A N 1
ATOM 728 C CA . GLY A 1 88 ? -3.001 -17.526 -12.926 1.00 87.38 88 GLY A CA 1
ATOM 729 C C . GLY A 1 88 ? -3.862 -18.774 -12.699 1.00 87.38 88 GLY A C 1
ATOM 730 O O . GLY A 1 88 ? -3.938 -19.638 -13.570 1.00 87.38 88 GLY A O 1
ATOM 731 N N . MET A 1 89 ? -4.568 -18.858 -11.566 1.00 89.56 89 MET A N 1
ATOM 732 C CA . MET A 1 89 ? -5.503 -19.953 -11.280 1.00 89.56 89 MET A CA 1
ATOM 733 C C . MET A 1 89 ? -6.886 -19.758 -11.918 1.00 89.56 89 MET A C 1
ATOM 735 O O . MET A 1 89 ? -7.527 -20.735 -12.299 1.00 89.56 89 MET A O 1
ATOM 739 N N . VAL A 1 90 ? -7.380 -18.518 -11.987 1.00 90.56 90 VAL A N 1
ATOM 740 C CA . VAL A 1 90 ? -8.772 -18.216 -12.373 1.00 90.56 90 VAL A CA 1
ATOM 741 C C . VAL A 1 90 ? -8.898 -17.709 -13.816 1.00 90.56 90 VAL A C 1
ATOM 743 O O . VAL A 1 90 ? -9.955 -17.846 -14.430 1.00 90.56 90 VAL A O 1
ATOM 746 N N . GLY A 1 91 ? -7.843 -17.109 -14.365 1.00 85.56 91 GLY A N 1
ATOM 747 C CA . GLY A 1 91 ? -7.788 -16.520 -15.706 1.00 85.56 91 GLY A CA 1
ATOM 748 C C . GLY A 1 91 ? -8.638 -15.259 -15.892 1.00 85.56 91 GLY A C 1
ATOM 749 O O . GLY A 1 91 ? -8.867 -14.838 -17.024 1.00 85.56 91 GLY A O 1
ATOM 750 N N . ASN A 1 92 ? -9.165 -14.677 -14.808 1.00 86.06 92 ASN A N 1
ATOM 751 C CA . ASN A 1 92 ? -9.993 -13.474 -14.857 1.00 86.06 92 ASN A CA 1
ATOM 752 C C . ASN A 1 92 ? -9.619 -12.503 -13.739 1.00 86.06 92 ASN A C 1
ATOM 754 O O . ASN A 1 92 ? -9.796 -12.801 -12.555 1.00 86.06 92 ASN A O 1
ATOM 758 N N . TRP A 1 93 ? -9.169 -11.312 -14.127 1.00 82.56 93 TRP A N 1
ATOM 759 C CA . TRP A 1 93 ? -8.753 -10.264 -13.203 1.00 82.56 93 TRP A CA 1
ATOM 760 C C . TRP A 1 93 ? -9.835 -9.833 -12.210 1.00 82.56 93 TRP A C 1
ATOM 762 O O . TRP A 1 93 ? -9.543 -9.638 -11.035 1.00 82.56 93 TRP A O 1
ATOM 772 N N . GLY A 1 94 ? -11.099 -9.728 -12.630 1.00 83.88 94 GLY A N 1
ATOM 773 C CA . GLY A 1 94 ? -12.190 -9.329 -11.738 1.00 83.88 94 GLY A CA 1
ATOM 774 C C . GLY A 1 94 ? -12.416 -10.340 -10.614 1.00 83.88 94 GLY A C 1
ATOM 775 O O . GLY A 1 94 ? -12.562 -9.966 -9.450 1.00 83.88 94 GLY A O 1
ATOM 776 N N . ILE A 1 95 ? -12.377 -11.633 -10.943 1.00 88.44 95 ILE A N 1
ATOM 777 C CA . ILE A 1 95 ? -12.520 -12.704 -9.947 1.00 88.44 95 ILE A CA 1
ATOM 778 C C . ILE A 1 95 ? -11.261 -12.795 -9.078 1.00 88.44 95 ILE A C 1
ATOM 780 O O . ILE A 1 95 ? -11.376 -13.010 -7.871 1.00 88.44 95 ILE A O 1
ATOM 784 N N . ALA A 1 96 ? -10.079 -12.558 -9.652 1.00 88.94 96 ALA A N 1
ATOM 785 C CA . ALA A 1 96 ? -8.831 -12.512 -8.899 1.00 88.94 96 ALA A CA 1
ATOM 786 C C . ALA A 1 96 ? -8.842 -11.400 -7.840 1.00 88.94 96 ALA A C 1
ATOM 788 O O . ALA A 1 96 ? -8.522 -11.653 -6.679 1.00 88.94 96 ALA A O 1
ATOM 789 N N . ILE A 1 97 ? -9.316 -10.201 -8.197 1.00 86.69 97 ILE A N 1
ATOM 790 C CA . ILE A 1 97 ? -9.483 -9.082 -7.260 1.00 86.69 97 ILE A CA 1
ATOM 791 C C . ILE A 1 97 ? -10.481 -9.450 -6.158 1.00 86.69 97 ILE A C 1
ATOM 793 O O . ILE A 1 97 ? -10.194 -9.247 -4.978 1.00 86.69 97 ILE A O 1
ATOM 797 N N . ILE A 1 98 ? -11.637 -10.028 -6.505 1.00 89.31 98 ILE A N 1
ATOM 798 C CA . ILE A 1 98 ? -12.623 -10.470 -5.505 1.00 89.31 98 ILE A CA 1
ATOM 799 C C . ILE A 1 98 ? -11.984 -11.483 -4.545 1.00 89.31 98 ILE A C 1
ATOM 801 O O . ILE A 1 98 ? -12.076 -11.312 -3.327 1.00 89.31 98 ILE A O 1
ATOM 805 N N . GLY A 1 99 ? -11.276 -12.486 -5.065 1.00 90.69 99 GLY A N 1
ATOM 806 C CA . GLY A 1 99 ? -10.559 -13.475 -4.260 1.00 90.69 99 GLY A CA 1
ATOM 807 C C . GLY A 1 99 ? -9.533 -12.839 -3.322 1.00 90.69 99 GLY A C 1
ATOM 808 O O . GLY A 1 99 ? -9.529 -13.124 -2.122 1.00 90.69 99 GLY A O 1
ATOM 809 N N . LEU A 1 100 ? -8.732 -11.902 -3.831 1.00 89.94 100 LEU A N 1
ATOM 810 C CA . LEU A 1 100 ? -7.745 -11.175 -3.040 1.00 89.94 100 LEU A CA 1
ATOM 811 C C . LEU A 1 100 ? -8.397 -10.358 -1.920 1.00 89.94 100 LEU A C 1
ATOM 813 O O . LEU A 1 100 ? -7.943 -10.402 -0.777 1.00 89.94 100 LEU A O 1
ATOM 817 N N . THR A 1 101 ? -9.498 -9.656 -2.204 1.00 89.56 101 THR A N 1
ATOM 818 C CA . THR A 1 101 ? -10.218 -8.894 -1.172 1.00 89.56 101 THR A CA 1
ATOM 819 C C . THR A 1 101 ? -10.768 -9.793 -0.069 1.00 89.56 101 THR A C 1
ATOM 821 O O . THR A 1 101 ? -10.686 -9.427 1.103 1.00 89.56 101 THR A O 1
ATOM 824 N N . ILE A 1 102 ? -11.282 -10.981 -0.403 1.00 91.12 102 ILE A N 1
ATOM 825 C CA . ILE A 1 102 ? -11.757 -11.960 0.583 1.00 91.12 102 ILE A CA 1
ATOM 826 C C . ILE A 1 102 ? -10.591 -12.465 1.437 1.00 91.12 102 ILE A C 1
ATOM 828 O O . ILE A 1 102 ? -10.719 -12.532 2.663 1.00 91.12 102 ILE A O 1
ATOM 832 N N . LEU A 1 103 ? -9.449 -12.769 0.819 1.00 90.69 103 LEU A N 1
ATOM 833 C CA . LEU A 1 103 ? -8.256 -13.251 1.510 1.00 90.69 103 LEU A CA 1
ATOM 834 C C . LEU A 1 103 ? -7.725 -12.209 2.501 1.00 90.69 103 LEU A C 1
ATOM 836 O O . LEU A 1 103 ? -7.568 -12.503 3.688 1.00 90.69 103 LEU A O 1
ATOM 840 N N . VAL A 1 104 ? -7.545 -10.966 2.054 1.00 89.12 104 VAL A N 1
ATOM 841 C CA . VAL A 1 104 ? -7.072 -9.875 2.916 1.00 89.12 104 VAL A CA 1
ATOM 842 C C . VAL A 1 104 ? -8.075 -9.586 4.030 1.00 89.12 104 VAL A C 1
ATOM 844 O O . VAL A 1 104 ? -7.693 -9.458 5.191 1.00 89.12 104 VAL A O 1
ATOM 847 N N . LYS A 1 105 ? -9.375 -9.546 3.721 1.00 87.06 105 LYS A N 1
ATOM 848 C CA . LYS A 1 105 ? -10.420 -9.299 4.723 1.00 87.06 105 LYS A CA 1
ATOM 849 C C . LYS A 1 105 ? -10.494 -10.410 5.770 1.00 87.06 105 LYS A C 1
ATOM 851 O O . LYS A 1 105 ? -10.766 -10.116 6.930 1.00 87.06 105 LYS A O 1
ATOM 856 N N . THR A 1 106 ? -10.219 -11.655 5.384 1.00 90.56 106 THR A N 1
ATOM 857 C CA . THR A 1 106 ? -10.111 -12.795 6.307 1.00 90.56 106 THR A CA 1
ATOM 858 C C . THR A 1 106 ? -8.893 -12.653 7.215 1.00 90.56 106 THR A C 1
ATOM 860 O O . THR A 1 106 ? -9.009 -12.809 8.428 1.00 90.56 106 THR A O 1
ATOM 863 N N . LEU A 1 107 ? -7.739 -12.277 6.664 1.00 88.94 107 LEU A N 1
ATOM 864 C CA . LEU A 1 107 ? -6.508 -12.084 7.434 1.00 88.94 107 LEU A CA 1
ATOM 865 C C . LEU A 1 107 ? -6.616 -10.903 8.415 1.00 88.94 107 LEU A C 1
ATOM 867 O O . LEU A 1 107 ? -6.156 -10.981 9.552 1.00 88.94 107 LEU A O 1
ATOM 871 N N . LEU A 1 108 ? -7.304 -9.833 8.011 1.00 86.69 108 LEU A N 1
ATOM 872 C CA . LEU A 1 108 ? -7.586 -8.657 8.839 1.00 86.69 108 LEU A CA 1
ATOM 873 C C . LEU A 1 108 ? -8.867 -8.794 9.682 1.00 86.69 108 LEU A C 1
ATOM 875 O O . LEU A 1 108 ? -9.232 -7.863 10.410 1.00 86.69 108 LEU A O 1
ATOM 879 N N . PHE A 1 109 ? -9.561 -9.934 9.623 1.00 88.44 109 PHE A N 1
ATOM 880 C CA . PHE A 1 109 ? -10.797 -10.179 10.365 1.00 88.44 109 PHE A CA 1
ATOM 881 C C . PHE A 1 109 ? -10.654 -10.054 11.888 1.00 88.44 109 PHE A C 1
ATOM 883 O O . PHE A 1 109 ? -11.468 -9.333 12.468 1.00 88.44 109 PHE A O 1
ATOM 890 N N . PRO A 1 110 ? -9.665 -10.674 12.572 1.00 86.25 110 PRO A N 1
ATOM 891 C CA . PRO A 1 110 ? -9.569 -10.569 14.033 1.00 86.25 110 PRO A CA 1
ATOM 892 C C . PRO A 1 110 ? -9.388 -9.116 14.484 1.00 86.25 110 PRO A C 1
ATOM 894 O O . PRO A 1 110 ? -9.957 -8.673 15.484 1.00 86.25 110 PRO A O 1
ATOM 897 N N . LEU A 1 111 ? -8.652 -8.348 13.687 1.00 84.00 111 LEU A N 1
ATOM 898 C CA . LEU A 1 111 ? -8.397 -6.941 13.928 1.00 84.00 111 LEU A CA 1
ATOM 899 C C . LEU A 1 111 ? -9.642 -6.077 13.657 1.00 84.00 111 LEU A C 1
ATOM 901 O O . LEU A 1 111 ? -10.000 -5.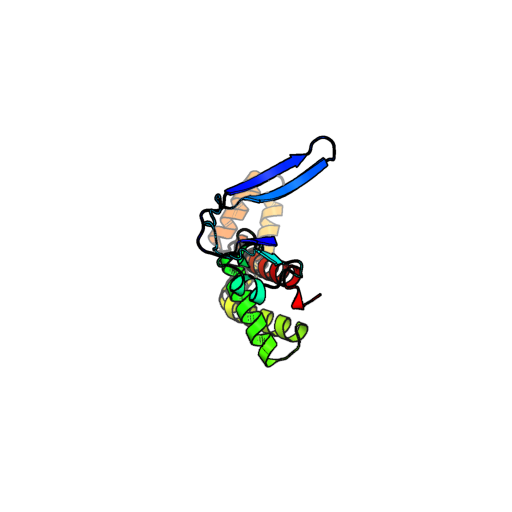216 14.461 1.00 84.00 111 LEU A O 1
ATOM 905 N N . SER A 1 112 ? -10.376 -6.373 12.584 1.00 83.25 112 SER A N 1
ATOM 906 C CA . SER A 1 112 ? -11.671 -5.749 12.285 1.00 83.25 112 SER A CA 1
ATOM 907 C C . SER A 1 112 ? -12.718 -6.061 13.360 1.00 83.25 112 SER A C 1
ATOM 909 O O . SER A 1 112 ? -13.462 -5.174 13.777 1.00 83.25 112 SER A O 1
ATOM 911 N N . ALA A 1 113 ? -12.747 -7.296 13.869 1.00 85.06 113 ALA A N 1
ATOM 912 C CA . ALA A 1 113 ? -13.633 -7.731 14.946 1.00 85.06 113 ALA A CA 1
ATOM 913 C C . ALA A 1 113 ? -13.373 -6.960 16.251 1.00 85.06 113 ALA A C 1
ATOM 915 O O . ALA A 1 113 ? -14.322 -6.575 16.943 1.00 85.06 113 ALA A O 1
ATOM 916 N N . ALA A 1 114 ? -12.109 -6.656 16.563 1.00 83.88 114 ALA A N 1
ATOM 917 C CA . ALA A 1 114 ? -11.762 -5.778 17.678 1.00 83.88 114 ALA A CA 1
ATOM 918 C C . ALA A 1 114 ? -12.341 -4.359 17.495 1.00 83.88 114 ALA A C 1
ATOM 920 O O . ALA A 1 114 ? -12.919 -3.803 18.435 1.00 83.88 114 ALA A O 1
ATOM 921 N N . GLY A 1 115 ? -12.278 -3.808 16.277 1.00 82.88 115 GLY A N 1
ATOM 922 C CA . GLY A 1 115 ? -12.905 -2.526 15.931 1.00 82.88 115 GLY A CA 1
ATOM 923 C C . GLY A 1 115 ? -14.431 -2.543 16.084 1.00 82.88 115 GLY A C 1
ATOM 924 O O . GLY A 1 115 ? -15.011 -1.662 16.727 1.00 82.88 115 GLY A O 1
ATOM 925 N N . PHE A 1 116 ? -15.094 -3.600 15.602 1.00 83.38 116 PHE A N 1
ATOM 926 C CA . PHE A 1 116 ? -16.541 -3.788 15.771 1.00 83.38 116 PHE A CA 1
ATOM 927 C C . PHE A 1 116 ? -16.955 -3.865 17.244 1.00 83.38 116 PHE A C 1
ATOM 929 O O . PHE A 1 116 ? -17.953 -3.255 17.638 1.00 83.38 116 PHE A O 1
ATOM 936 N N . LYS A 1 117 ? -16.170 -4.545 18.089 1.00 84.81 117 LYS A N 1
ATOM 937 C CA . LYS A 1 117 ? -16.403 -4.587 19.540 1.00 84.81 117 LYS A CA 1
ATOM 938 C C . LYS A 1 117 ? -16.314 -3.192 20.170 1.00 84.81 117 LYS A C 1
ATOM 940 O O . LYS A 1 117 ? -17.134 -2.870 21.032 1.00 84.81 117 LYS A O 1
ATOM 945 N N . SER A 1 118 ? -15.375 -2.353 19.723 1.00 83.38 118 SER A N 1
ATOM 946 C CA . SER A 1 118 ? -15.282 -0.956 20.172 1.00 83.38 118 SER A CA 1
ATOM 947 C C . SER A 1 118 ? -16.512 -0.144 19.760 1.00 83.38 118 SER A C 1
ATOM 949 O O . SER A 1 118 ? -17.105 0.545 20.590 1.00 83.38 118 SER A O 1
ATOM 951 N N . MET A 1 119 ? -16.974 -0.285 18.513 1.00 83.69 119 MET A N 1
ATOM 952 C CA . MET A 1 119 ? -18.189 0.393 18.042 1.00 83.69 119 MET A CA 1
ATOM 953 C C . MET A 1 119 ? -19.446 -0.040 18.799 1.00 83.69 119 MET A C 1
ATOM 955 O O . MET A 1 119 ? -20.284 0.798 19.133 1.00 83.69 119 MET A O 1
ATOM 959 N N . ALA A 1 120 ? -19.573 -1.326 19.128 1.00 86.19 120 ALA A N 1
ATOM 960 C CA . ALA A 1 120 ? -20.695 -1.820 19.918 1.00 86.19 120 ALA A CA 1
ATOM 961 C C . ALA A 1 120 ? -20.734 -1.187 21.321 1.00 86.19 120 ALA A C 1
ATOM 963 O O . ALA A 1 120 ? -21.807 -0.797 21.783 1.00 86.19 120 ALA A O 1
ATOM 964 N N . LYS A 1 121 ? -19.577 -1.025 21.983 1.00 84.31 121 LYS A N 1
ATOM 965 C CA . LYS A 1 121 ? -19.484 -0.296 23.261 1.00 84.31 121 LYS A CA 1
ATOM 966 C C . LYS A 1 121 ? -19.875 1.174 23.105 1.00 84.31 121 LYS A C 1
ATOM 968 O O . LYS A 1 121 ? -20.676 1.666 23.888 1.00 84.31 121 LYS A O 1
ATOM 973 N N . MET A 1 122 ? -19.391 1.847 22.062 1.00 84.69 122 MET A N 1
ATOM 974 C CA . MET A 1 122 ? -19.749 3.244 21.778 1.00 84.69 122 MET A CA 1
ATOM 975 C C . MET A 1 122 ? -21.258 3.425 21.577 1.00 84.69 122 MET A C 1
ATOM 977 O O . MET A 1 122 ? -21.841 4.380 22.083 1.00 84.69 122 MET A O 1
ATOM 981 N N . ARG A 1 123 ? -21.917 2.477 20.899 1.00 86.06 123 ARG A N 1
ATOM 982 C CA . ARG A 1 123 ? -23.370 2.506 20.684 1.00 86.06 123 ARG A CA 1
ATOM 983 C C . ARG A 1 123 ? -24.156 2.369 21.992 1.00 86.06 123 ARG A C 1
ATOM 985 O O . ARG A 1 123 ? -25.181 3.021 22.141 1.00 86.06 123 ARG A O 1
ATOM 992 N N . LYS A 1 124 ? -23.649 1.595 22.961 1.00 87.12 124 LYS A N 1
ATOM 993 C CA . LYS A 1 124 ? -24.223 1.507 24.319 1.00 87.12 124 LYS A CA 1
ATOM 994 C C . LYS A 1 124 ? -24.042 2.791 25.136 1.00 87.12 124 LYS A C 1
ATOM 996 O O . LYS A 1 124 ? -24.859 3.055 26.008 1.00 87.12 124 LYS A O 1
ATOM 1001 N N . LEU A 1 125 ? -23.010 3.586 24.843 1.00 86.75 125 LEU A N 1
ATOM 1002 C CA . LEU A 1 125 ? -22.716 4.847 25.534 1.00 86.75 125 LEU A CA 1
ATOM 1003 C C . LEU A 1 125 ? -23.472 6.055 24.967 1.00 86.75 125 LEU A C 1
ATOM 1005 O O . LEU A 1 125 ? -23.517 7.093 25.618 1.00 86.75 125 LEU A O 1
ATOM 1009 N N . GLN A 1 126 ? -24.103 5.937 23.795 1.00 86.38 126 GLN A N 1
ATOM 1010 C CA . GLN A 1 126 ? -24.928 7.002 23.206 1.00 86.38 126 GLN A CA 1
ATOM 1011 C C . GLN A 1 126 ? -25.986 7.613 24.151 1.00 86.38 126 GLN A C 1
ATOM 1013 O O . GLN A 1 126 ? -26.075 8.841 24.185 1.00 86.38 126 GLN A O 1
ATOM 1018 N N . PRO A 1 127 ? -26.768 6.840 24.935 1.00 89.50 127 PRO A N 1
ATOM 1019 C CA . PRO A 1 127 ? -27.730 7.424 25.874 1.00 89.50 127 PRO A CA 1
ATOM 1020 C C . PRO A 1 127 ? -27.063 8.224 27.004 1.00 89.50 127 PRO A C 1
ATOM 1022 O O . PRO A 1 127 ? -27.534 9.305 27.346 1.00 89.50 127 PRO A O 1
ATOM 1025 N N . GLU A 1 128 ? -25.944 7.745 27.554 1.00 87.19 128 GLU A N 1
ATOM 1026 C CA . GLU A 1 128 ? -25.186 8.481 28.579 1.00 87.19 128 GLU A CA 1
ATOM 1027 C C . GLU A 1 128 ? -24.532 9.741 27.999 1.00 87.19 128 GLU A C 1
ATOM 1029 O O . GLU A 1 128 ? -24.541 10.796 28.627 1.00 87.19 128 GLU A O 1
ATOM 1034 N N . MET A 1 129 ? -24.059 9.675 26.753 1.00 86.00 129 MET A N 1
ATOM 1035 C CA . MET A 1 129 ? -23.570 10.834 26.005 1.00 86.00 129 MET A CA 1
ATOM 1036 C C . MET A 1 129 ? -24.652 11.902 25.803 1.00 86.00 129 MET A C 1
ATOM 1038 O O . MET A 1 129 ? -24.352 13.094 25.885 1.00 86.00 129 MET A O 1
ATOM 1042 N N . ALA A 1 130 ? -25.907 11.501 25.569 1.00 89.12 130 ALA A N 1
ATOM 1043 C CA . ALA A 1 130 ? -27.034 12.427 25.465 1.00 89.12 130 ALA A CA 1
ATOM 1044 C C . ALA A 1 130 ? -27.330 13.113 26.808 1.00 89.12 130 ALA A C 1
ATOM 1046 O O . ALA A 1 130 ? -27.424 14.338 26.853 1.00 89.12 130 ALA A O 1
ATOM 1047 N N . ARG A 1 131 ? -27.344 12.356 27.915 1.00 88.56 131 ARG A N 1
ATOM 1048 C CA . ARG A 1 131 ? -27.486 12.908 29.278 1.00 88.56 131 ARG A CA 1
ATOM 1049 C C . ARG A 1 131 ? -26.366 13.887 29.627 1.00 88.56 131 ARG A C 1
ATOM 1051 O O . ARG A 1 131 ? -26.602 14.919 30.249 1.00 88.56 131 ARG A O 1
ATOM 1058 N N . LEU A 1 132 ? -25.136 13.579 29.216 1.00 85.75 132 LEU A N 1
ATOM 1059 C CA . LEU A 1 132 ? -23.986 14.460 29.405 1.00 85.75 132 LEU A CA 1
ATOM 1060 C C . LEU A 1 132 ? -24.148 15.777 28.635 1.00 85.75 132 LEU A C 1
ATOM 1062 O O . LEU A 1 132 ? -23.808 16.843 29.143 1.00 85.75 132 LEU A O 1
ATOM 1066 N N . LYS A 1 133 ? -24.684 15.693 27.413 1.00 86.25 133 LYS A N 1
ATOM 1067 C CA . LYS A 1 133 ? -24.940 16.842 26.542 1.00 86.25 133 LYS A CA 1
ATOM 1068 C C . LYS A 1 133 ? -26.061 17.733 27.079 1.00 86.25 133 LYS A C 1
ATOM 1070 O O . LYS A 1 133 ? -25.960 18.944 26.948 1.00 86.25 133 LYS A O 1
ATOM 1075 N N . GLU A 1 134 ? -27.077 17.161 27.723 1.00 87.88 134 GLU A N 1
ATOM 1076 C CA . GLU A 1 134 ? -28.119 17.920 28.432 1.00 87.88 134 GLU A CA 1
ATOM 1077 C C . GLU A 1 134 ? -27.571 18.641 29.673 1.00 87.88 134 GLU A C 1
ATOM 1079 O O . GLU A 1 134 ? -27.968 19.767 29.953 1.00 87.88 134 GLU A O 1
ATOM 1084 N N . ARG A 1 135 ? -26.629 18.028 30.406 1.00 85.44 135 ARG A N 1
ATOM 1085 C CA . ARG A 1 135 ? -26.045 18.615 31.628 1.00 85.44 135 ARG A CA 1
ATOM 1086 C C . ARG A 1 135 ? -24.967 19.668 31.377 1.00 85.44 135 ARG A C 1
ATOM 1088 O O . ARG A 1 135 ? -24.836 20.590 32.173 1.00 85.44 135 ARG A O 1
ATOM 1095 N N . PHE A 1 136 ? -24.168 19.508 30.322 1.00 84.81 136 PHE A N 1
ATOM 1096 C CA . PHE A 1 136 ? -22.990 20.344 30.049 1.00 84.81 136 PHE A CA 1
ATOM 1097 C C . PHE A 1 136 ? -23.020 21.002 28.662 1.00 84.81 136 PHE A C 1
ATOM 1099 O O . PHE A 1 136 ? -21.982 21.442 28.174 1.00 84.81 136 PHE A O 1
ATOM 1106 N N . GLY A 1 137 ? -24.184 21.069 28.008 1.00 74.31 137 GLY A N 1
ATOM 1107 C CA . GLY A 1 137 ? -24.325 21.574 26.636 1.00 74.31 137 GLY A CA 1
ATOM 1108 C C . GLY A 1 137 ? -23.807 23.000 26.421 1.00 74.31 137 GLY A C 1
ATOM 1109 O O . GLY A 1 137 ? -23.248 23.279 25.359 1.00 74.31 137 GLY A O 1
ATOM 1110 N N . ASP A 1 138 ? -23.918 23.859 27.438 1.00 83.00 138 ASP A N 1
ATOM 1111 C CA . ASP A 1 138 ? -23.440 25.249 27.399 1.00 83.00 138 ASP A CA 1
ATOM 1112 C C . ASP A 1 138 ? -21.922 25.384 27.624 1.00 83.00 138 ASP A C 1
ATOM 1114 O O . ASP A 1 138 ? -21.314 26.369 27.207 1.00 83.00 138 ASP A O 1
ATOM 1118 N N . ASP A 1 139 ? -21.276 24.381 28.229 1.00 88.12 139 ASP A N 1
ATOM 1119 C CA . ASP A 1 139 ? -19.849 24.394 28.561 1.00 88.12 139 ASP A CA 1
ATOM 1120 C C . ASP A 1 139 ? -19.111 23.291 27.788 1.00 88.12 139 ASP A C 1
ATOM 1122 O O . ASP A 1 139 ? -18.899 22.168 28.260 1.00 88.12 139 ASP A O 1
ATOM 1126 N N . LYS A 1 140 ? -18.690 23.627 26.560 1.00 84.94 140 LYS A N 1
ATOM 1127 C CA . LYS A 1 140 ? -17.967 22.709 25.658 1.00 84.94 140 LYS A CA 1
ATOM 1128 C C . LYS A 1 140 ? -16.712 22.110 26.296 1.00 84.94 140 LYS A C 1
ATOM 1130 O O . LYS A 1 140 ? -16.323 20.994 25.944 1.00 84.94 140 LYS A O 1
ATOM 1135 N N . GLN A 1 141 ? -16.069 22.840 27.206 1.00 88.62 141 GLN A N 1
ATOM 1136 C CA . GLN A 1 141 ? -14.825 22.408 27.826 1.00 88.62 141 GLN A CA 1
ATOM 1137 C C . GLN A 1 141 ? -15.100 21.332 28.881 1.00 88.62 141 GLN A C 1
ATOM 1139 O O . GLN A 1 141 ? -14.482 20.264 28.831 1.00 88.62 141 GLN A O 1
ATOM 1144 N N . LYS A 1 142 ? -16.099 21.544 29.751 1.00 87.69 142 LYS A N 1
ATOM 1145 C CA . LYS A 1 142 ? -16.563 20.518 30.701 1.00 87.69 142 LYS A CA 1
ATOM 1146 C C . LYS A 1 142 ? -17.178 19.311 30.005 1.00 87.69 142 LYS A C 1
ATOM 1148 O O . LYS A 1 142 ? -16.909 18.184 30.409 1.00 87.69 142 LYS A O 1
ATOM 1153 N N . PHE A 1 143 ? -17.932 19.521 28.926 1.00 89.06 143 PHE A N 1
ATOM 1154 C CA . PHE A 1 143 ? -18.485 18.427 28.128 1.00 89.06 143 PHE A CA 1
ATOM 1155 C C . PHE A 1 143 ? -17.385 17.529 27.541 1.00 89.06 143 PHE A C 1
ATOM 1157 O O . PHE A 1 143 ? -17.473 16.308 27.649 1.00 89.06 143 PHE A O 1
ATOM 1164 N N . SER A 1 144 ? -16.324 18.111 26.968 1.00 86.94 144 SER A N 1
ATOM 1165 C CA . SER A 1 144 ? -15.198 17.345 26.412 1.00 86.94 144 SER A CA 1
ATOM 1166 C C . SER A 1 144 ? -14.471 16.516 27.480 1.00 86.94 144 SER A C 1
ATOM 1168 O O . SER A 1 144 ? -14.165 15.341 27.259 1.00 86.94 144 SER A O 1
ATOM 1170 N N . GLN A 1 145 ? -14.251 17.097 28.665 1.00 89.25 145 GLN A N 1
ATOM 1171 C CA . GLN A 1 145 ? -13.618 16.410 29.794 1.00 89.25 145 GLN A CA 1
ATOM 1172 C C . GLN A 1 145 ? -14.481 15.256 30.314 1.00 89.25 145 GLN A C 1
ATOM 1174 O O . GLN A 1 145 ? -14.002 14.125 30.383 1.00 89.25 145 GLN A O 1
ATOM 1179 N N . ALA A 1 146 ? -15.760 15.513 30.593 1.00 87.62 146 ALA A N 1
ATOM 1180 C CA . ALA A 1 146 ? -16.686 14.504 31.097 1.00 87.62 146 ALA A CA 1
ATOM 1181 C C . ALA A 1 146 ? -16.928 13.380 30.069 1.00 87.62 146 ALA A C 1
ATOM 1183 O O . ALA A 1 146 ? -17.049 12.213 30.439 1.00 87.62 146 ALA A O 1
ATOM 1184 N N . MET A 1 147 ? -16.944 13.701 28.769 1.00 88.19 147 MET A N 1
ATOM 1185 C CA . MET A 1 147 ? -17.020 12.709 27.691 1.00 88.19 147 MET A CA 1
ATOM 1186 C C . MET A 1 147 ? -15.799 11.784 27.712 1.00 88.19 147 MET A C 1
ATOM 1188 O O . MET A 1 147 ? -15.935 10.565 27.605 1.00 88.19 147 MET A O 1
ATOM 1192 N N . MET A 1 148 ? -14.599 12.346 27.865 1.00 88.12 148 MET A N 1
ATOM 1193 C CA . MET A 1 148 ? -13.370 11.558 27.927 1.00 88.12 148 MET A CA 1
ATOM 1194 C C . MET A 1 148 ? -13.305 10.698 29.197 1.00 88.12 148 MET A C 1
ATOM 1196 O O . MET A 1 148 ? -12.842 9.558 29.143 1.00 88.12 148 MET A O 1
ATOM 1200 N N . GLU A 1 149 ? -13.796 11.213 30.323 1.00 88.50 149 GLU A N 1
ATOM 1201 C CA . GLU A 1 149 ? -13.923 10.474 31.582 1.00 88.50 149 GLU A CA 1
ATOM 1202 C C . GLU A 1 149 ? -14.887 9.290 31.457 1.00 88.50 149 GLU A C 1
ATOM 1204 O O . GLU A 1 149 ? -14.553 8.180 31.873 1.00 88.50 149 GLU A O 1
ATOM 1209 N N . LEU A 1 150 ? -16.037 9.492 30.806 1.00 86.69 150 LEU A N 1
ATOM 1210 C CA . LEU A 1 150 ? -17.004 8.433 30.518 1.00 86.69 150 LEU A CA 1
ATOM 1211 C C . LEU A 1 150 ? -16.388 7.338 29.632 1.00 86.69 150 LEU A C 1
ATOM 1213 O O . LEU A 1 150 ? -16.510 6.155 29.949 1.00 86.69 150 LEU A O 1
ATOM 1217 N N . TYR A 1 151 ? -15.667 7.714 28.568 1.00 86.62 151 TYR A N 1
ATOM 1218 C CA . TYR A 1 151 ? -14.966 6.751 27.709 1.00 86.62 151 TYR A CA 1
ATOM 1219 C C . TYR A 1 151 ? -13.902 5.949 28.464 1.00 86.62 151 TYR A C 1
ATOM 1221 O O . TYR A 1 151 ? -13.803 4.735 28.268 1.00 86.62 151 TYR A O 1
ATOM 1229 N N . LYS A 1 152 ? -13.141 6.590 29.361 1.00 85.12 152 LYS A N 1
ATOM 1230 C CA . LYS A 1 152 ? -12.154 5.908 30.212 1.00 85.12 152 LYS A CA 1
ATOM 1231 C C . LYS A 1 152 ? -12.814 4.956 31.208 1.00 85.12 152 LYS A C 1
ATOM 1233 O O . LYS A 1 152 ? -12.365 3.819 31.326 1.00 85.12 152 LYS A O 1
ATOM 1238 N N . LYS A 1 153 ? -13.883 5.392 31.882 1.00 86.06 153 LYS A N 1
ATOM 1239 C CA . LYS A 1 153 ? -14.605 4.596 32.888 1.00 86.06 153 LYS A CA 1
ATOM 1240 C C . LYS A 1 153 ? -15.203 3.321 32.295 1.00 86.06 153 LYS A C 1
ATOM 1242 O O . LYS A 1 153 ? -15.127 2.263 32.906 1.00 86.06 153 LYS A O 1
ATOM 1247 N N . GLU A 1 154 ? -15.743 3.416 31.086 1.00 83.38 154 GLU A N 1
ATOM 1248 C CA . GLU A 1 154 ? -16.411 2.306 30.393 1.00 83.38 154 GLU A CA 1
ATOM 1249 C C . GLU A 1 154 ? -15.452 1.509 29.480 1.00 83.38 154 GLU A C 1
ATOM 1251 O O . GLU A 1 154 ? -15.832 0.537 28.811 1.00 83.38 154 GLU A O 1
ATOM 1256 N N . GLY A 1 155 ? -14.171 1.904 29.445 1.00 79.12 155 GLY A N 1
ATOM 1257 C CA . GLY A 1 155 ? -13.129 1.263 28.644 1.00 79.12 155 GLY A CA 1
ATOM 1258 C C . GLY A 1 155 ? -13.481 1.213 27.154 1.00 79.12 155 GLY A C 1
ATOM 1259 O O . GLY A 1 155 ? -13.288 0.177 26.500 1.00 79.12 155 GLY A O 1
ATOM 1260 N N . ALA A 1 156 ? -14.080 2.287 26.637 1.00 77.25 156 ALA A N 1
ATOM 1261 C CA . ALA A 1 156 ? -14.425 2.458 25.232 1.00 77.25 156 ALA A CA 1
ATOM 1262 C C . ALA A 1 156 ? -13.401 3.379 24.558 1.00 77.25 156 ALA A C 1
ATOM 1264 O O . ALA A 1 156 ? -13.091 4.451 25.070 1.00 77.25 156 ALA A O 1
ATOM 1265 N N . ASN A 1 157 ? -12.867 2.966 23.405 1.00 76.31 157 ASN A N 1
ATOM 1266 C CA . ASN A 1 157 ? -11.906 3.768 22.654 1.00 76.31 157 ASN A CA 1
ATOM 1267 C C . ASN A 1 157 ? -12.593 4.386 21.420 1.00 76.31 157 ASN A C 1
ATOM 1269 O O . ASN A 1 157 ? -12.963 3.629 20.511 1.00 76.31 157 ASN A O 1
ATOM 1273 N N . PRO A 1 158 ? -12.738 5.723 21.335 1.00 72.31 158 PRO A N 1
ATOM 1274 C CA . PRO A 1 158 ? -13.362 6.378 20.183 1.00 72.31 158 PRO A CA 1
ATOM 1275 C C . PRO A 1 158 ? -12.612 6.102 18.870 1.00 72.31 158 PRO A C 1
ATOM 1277 O O . PRO A 1 158 ? -13.235 6.022 17.814 1.00 72.31 158 PRO A O 1
ATOM 1280 N N . LEU A 1 159 ? -11.298 5.849 18.932 1.00 71.75 159 LEU A N 1
ATOM 1281 C CA . LEU A 1 159 ? -10.481 5.502 17.762 1.00 71.75 159 LEU A CA 1
ATOM 1282 C C . LEU A 1 159 ? -10.706 4.067 17.264 1.00 71.75 159 LEU A C 1
ATOM 1284 O O . LEU A 1 159 ? -10.388 3.748 16.123 1.00 71.75 159 LEU A O 1
ATOM 1288 N N . GLY A 1 160 ? -11.304 3.195 18.080 1.00 70.56 160 GLY A N 1
ATOM 1289 C CA . GLY A 1 160 ? -11.596 1.822 17.669 1.00 70.56 160 GLY A CA 1
ATOM 1290 C C . GLY A 1 160 ? -12.634 1.731 16.543 1.00 70.56 160 GLY A C 1
ATOM 1291 O O . GLY A 1 160 ? -12.682 0.720 15.851 1.00 70.56 160 GLY A O 1
ATOM 1292 N N . 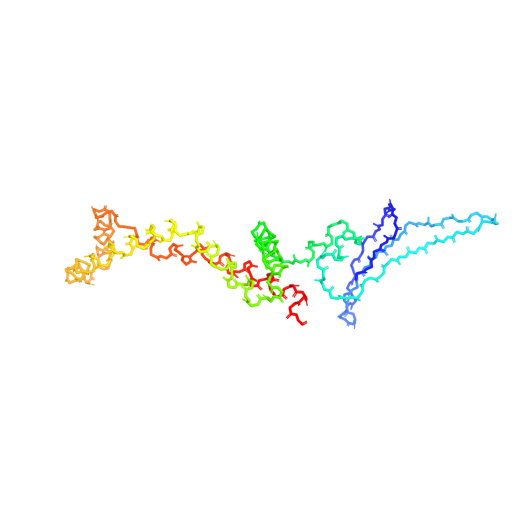GLY A 1 161 ? -13.446 2.776 16.336 1.00 72.38 161 GLY A N 1
ATOM 1293 C CA . GLY A 1 161 ? -14.456 2.810 15.275 1.00 72.38 161 GLY A CA 1
ATOM 1294 C C . GLY A 1 161 ? -13.907 3.142 13.886 1.00 72.38 161 GLY A C 1
ATOM 1295 O O . GLY A 1 161 ? -14.366 2.571 12.902 1.00 72.38 161 GLY A O 1
ATOM 1296 N N . CYS A 1 162 ? -12.902 4.016 13.794 1.00 77.81 162 CYS A N 1
ATOM 1297 C CA . CYS A 1 162 ? -12.242 4.347 12.525 1.00 77.81 162 CYS A CA 1
ATOM 1298 C C . CYS A 1 162 ? -11.071 3.411 12.192 1.00 77.81 162 CYS A C 1
ATOM 1300 O O . CYS A 1 162 ? -10.605 3.397 11.054 1.00 77.81 162 CYS A O 1
ATOM 1302 N N . PHE A 1 163 ? -10.630 2.596 13.154 1.00 80.06 163 PHE A N 1
ATOM 1303 C CA . PHE A 1 163 ? -9.510 1.671 13.005 1.00 80.06 163 PHE A CA 1
ATOM 1304 C C . PHE A 1 163 ? -9.617 0.728 11.786 1.00 80.06 163 PHE A C 1
ATOM 1306 O O . PHE A 1 163 ? -8.635 0.616 11.052 1.00 80.06 163 PHE A O 1
ATOM 1313 N N . PRO A 1 164 ? -10.779 0.107 11.484 1.00 77.88 164 PRO A N 1
ATOM 1314 C CA . PRO A 1 164 ? -10.902 -0.756 10.307 1.00 77.88 164 PRO A CA 1
ATOM 1315 C C . PRO A 1 164 ? -10.714 0.002 8.986 1.00 77.88 164 PRO A C 1
ATOM 1317 O O . PRO A 1 164 ? -10.122 -0.524 8.051 1.00 77.88 164 PRO A O 1
ATOM 1320 N N . ILE A 1 165 ? -11.184 1.252 8.914 1.00 79.88 165 ILE A N 1
ATOM 1321 C CA . ILE A 1 165 ? -11.054 2.092 7.716 1.00 79.88 165 ILE A CA 1
ATOM 1322 C C . ILE A 1 165 ? -9.596 2.518 7.542 1.00 79.88 165 ILE A C 1
ATOM 1324 O O . ILE A 1 165 ? -9.048 2.381 6.454 1.00 79.88 165 ILE A O 1
ATOM 1328 N N . LEU A 1 166 ? -8.947 2.975 8.616 1.00 81.50 166 LEU A N 1
ATOM 1329 C CA . LEU A 1 166 ? -7.544 3.399 8.582 1.00 81.50 166 LEU A CA 1
ATOM 1330 C C . LEU A 1 166 ? -6.603 2.278 8.139 1.00 81.50 166 LEU A C 1
ATOM 1332 O O . LEU A 1 166 ? -5.655 2.541 7.410 1.00 81.50 166 LEU A O 1
ATOM 1336 N N . LEU A 1 167 ? -6.880 1.040 8.544 1.00 80.56 167 LEU A N 1
ATOM 1337 C CA . LEU A 1 167 ? -6.101 -0.122 8.128 1.00 80.56 167 LEU A CA 1
ATOM 1338 C C . LEU A 1 167 ? -6.380 -0.537 6.675 1.00 80.56 167 LEU A C 1
ATOM 1340 O O . LEU A 1 167 ? -5.475 -0.987 5.976 1.00 80.56 167 LEU A O 1
ATOM 1344 N N . GLN A 1 168 ? -7.622 -0.383 6.212 1.00 81.25 168 GLN A N 1
ATOM 1345 C CA . GLN A 1 168 ? -8.013 -0.730 4.846 1.00 81.25 168 GLN A CA 1
ATOM 1346 C C . GLN A 1 168 ? -7.481 0.275 3.816 1.00 81.25 168 GLN A C 1
ATOM 1348 O O . GLN A 1 168 ? -7.189 -0.114 2.688 1.00 81.25 168 GLN A O 1
ATOM 1353 N N . MET A 1 169 ? -7.344 1.553 4.184 1.00 85.31 169 MET A N 1
ATOM 1354 C CA . MET A 1 169 ? -6.894 2.615 3.275 1.00 85.31 169 MET A CA 1
ATOM 1355 C C . MET A 1 169 ? -5.537 2.306 2.606 1.00 85.31 169 MET A C 1
ATOM 1357 O O . MET A 1 169 ? -5.483 2.366 1.379 1.00 85.31 169 MET A O 1
ATOM 1361 N N . PRO A 1 170 ? -4.469 1.906 3.330 1.00 80.88 170 PRO A N 1
ATOM 1362 C CA . PRO A 1 170 ? -3.206 1.486 2.719 1.00 80.88 170 PRO A CA 1
ATOM 1363 C C . PRO A 1 170 ? -3.345 0.319 1.741 1.00 80.88 170 PRO A C 1
ATOM 1365 O O . PRO A 1 170 ? -2.749 0.354 0.672 1.00 80.88 170 PRO A O 1
ATOM 1368 N N . VAL A 1 171 ? -4.153 -0.692 2.079 1.00 80.62 171 VAL A N 1
ATOM 1369 C CA . VAL A 1 171 ? -4.394 -1.855 1.209 1.00 80.62 171 VAL A CA 1
ATOM 1370 C C . VAL A 1 171 ? -5.117 -1.430 -0.067 1.00 80.62 171 VAL A C 1
ATOM 1372 O O . VAL A 1 171 ? -4.741 -1.840 -1.160 1.00 80.62 171 VAL A O 1
ATOM 1375 N N . PHE A 1 172 ? -6.149 -0.596 0.060 1.00 82.12 172 PHE A N 1
ATOM 1376 C CA . PHE A 1 172 ? -6.890 -0.079 -1.084 1.00 82.12 172 PHE A CA 1
ATOM 1377 C C . PHE A 1 172 ? -6.006 0.777 -1.989 1.00 82.12 172 PHE A C 1
ATOM 1379 O O . PHE A 1 172 ? -6.059 0.613 -3.200 1.00 82.12 172 PHE A O 1
ATOM 1386 N N . LEU A 1 173 ? -5.178 1.655 -1.418 1.00 79.50 173 LEU A N 1
ATOM 1387 C CA . LEU A 1 173 ? -4.227 2.453 -2.188 1.00 79.50 173 LEU A CA 1
ATOM 1388 C C . LEU A 1 173 ? -3.198 1.557 -2.882 1.00 79.50 173 LEU A C 1
ATOM 1390 O O . LEU A 1 173 ? -2.996 1.708 -4.078 1.00 79.50 173 LEU A O 1
ATOM 1394 N N . ALA A 1 174 ? -2.620 0.579 -2.186 1.00 77.38 174 ALA A N 1
ATOM 1395 C CA . ALA A 1 174 ? -1.695 -0.375 -2.796 1.00 77.38 174 ALA A CA 1
ATOM 1396 C C . ALA A 1 174 ? -2.331 -1.097 -3.997 1.00 77.38 174 ALA A C 1
ATOM 1398 O O . ALA A 1 174 ? -1.727 -1.155 -5.063 1.00 77.38 174 ALA A O 1
ATOM 1399 N N . LEU A 1 175 ? -3.577 -1.565 -3.860 1.00 75.81 175 LEU A N 1
ATOM 1400 C CA . LEU A 1 175 ? -4.322 -2.186 -4.959 1.00 75.81 175 LEU A CA 1
ATOM 1401 C C . LEU A 1 175 ? -4.663 -1.202 -6.079 1.00 75.81 175 LEU A C 1
ATOM 1403 O O . LEU A 1 175 ? -4.507 -1.539 -7.243 1.00 75.81 175 LEU A O 1
ATOM 1407 N N . TYR A 1 176 ? -5.119 0.006 -5.751 1.00 78.50 176 TYR A N 1
ATOM 1408 C CA . TYR A 1 176 ? -5.448 1.032 -6.739 1.00 78.50 176 TYR A CA 1
ATOM 1409 C C . TYR A 1 176 ? -4.237 1.368 -7.611 1.00 78.50 176 TYR A C 1
ATOM 1411 O O . TYR A 1 176 ? -4.352 1.384 -8.831 1.00 78.50 176 TYR A O 1
ATOM 1419 N N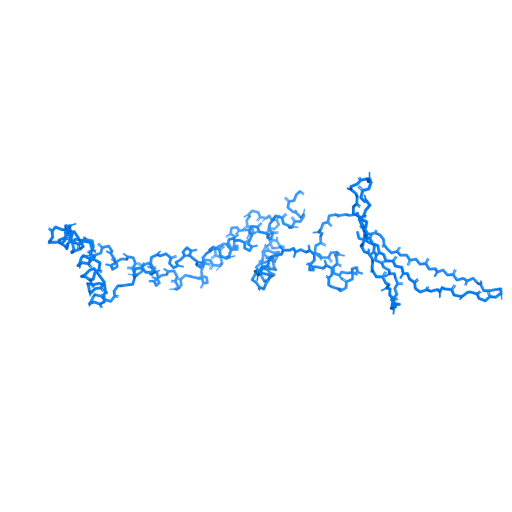 . TRP A 1 177 ? -3.074 1.585 -6.994 1.00 70.38 177 TRP A N 1
ATOM 1420 C CA . TRP A 1 177 ? -1.835 1.877 -7.711 1.00 70.38 177 TRP A CA 1
ATOM 1421 C C . TRP A 1 177 ? -1.347 0.666 -8.509 1.00 70.38 177 TRP A C 1
ATOM 1423 O O . TRP A 1 177 ? -1.009 0.821 -9.677 1.00 70.38 177 TRP A O 1
ATOM 1433 N N . ALA A 1 178 ? -1.408 -0.541 -7.935 1.00 68.94 178 ALA A N 1
ATOM 1434 C CA . ALA A 1 178 ? -1.054 -1.768 -8.646 1.00 68.94 178 ALA A CA 1
ATOM 1435 C C . ALA A 1 178 ? -1.911 -2.001 -9.892 1.00 68.94 178 ALA A C 1
ATOM 1437 O O . ALA A 1 178 ? -1.363 -2.285 -10.947 1.00 68.94 178 ALA A O 1
ATOM 1438 N N . LEU A 1 179 ? -3.227 -1.798 -9.802 1.00 70.19 179 LEU A N 1
ATOM 1439 C CA . LEU A 1 179 ? -4.140 -1.928 -10.941 1.00 70.19 179 LEU A CA 1
ATOM 1440 C C . LEU A 1 179 ? -3.951 -0.813 -11.978 1.00 70.19 179 LEU A C 1
ATOM 1442 O O . LEU A 1 179 ? -4.133 -1.038 -13.171 1.00 70.19 179 LEU A O 1
ATOM 1446 N N . MET A 1 180 ? -3.627 0.404 -11.533 1.00 66.00 180 MET A N 1
ATOM 1447 C CA . MET A 1 180 ? -3.420 1.543 -12.429 1.00 66.00 180 MET A CA 1
ATOM 1448 C C . MET A 1 180 ? -2.097 1.434 -13.198 1.00 66.00 180 MET A C 1
ATOM 1450 O O . MET A 1 180 ? -1.996 1.954 -14.309 1.00 66.00 180 MET A O 1
ATOM 1454 N N . GLU A 1 181 ? -1.094 0.772 -12.618 1.00 62.03 181 GLU A N 1
ATOM 1455 C CA . GLU A 1 181 ? 0.226 0.612 -13.225 1.00 62.03 181 GLU A CA 1
ATOM 1456 C C . GLU A 1 181 ? 0.435 -0.740 -13.918 1.00 62.03 181 GLU A C 1
ATOM 1458 O O . GLU A 1 181 ? 1.260 -0.829 -14.827 1.00 62.03 181 GLU A O 1
ATOM 1463 N N . SER A 1 182 ? -0.349 -1.770 -13.579 1.00 61.62 182 SER A N 1
ATOM 1464 C CA . SER A 1 182 ? -0.383 -3.028 -14.326 1.00 61.62 182 SER A CA 1
ATOM 1465 C C . SER A 1 182 ? -0.949 -2.791 -15.725 1.00 61.62 182 SER A C 1
ATOM 1467 O O . SER A 1 182 ? -2.153 -2.605 -15.918 1.00 61.62 182 SER A O 1
ATOM 1469 N N . VAL A 1 183 ? -0.076 -2.810 -16.729 1.00 52.09 183 VAL A N 1
ATOM 1470 C CA . VAL A 1 183 ? -0.475 -2.627 -18.132 1.00 52.09 183 VAL A CA 1
ATOM 1471 C C . VAL A 1 183 ? -1.286 -3.816 -18.664 1.00 52.09 183 VAL A C 1
ATOM 1473 O O . VAL A 1 183 ? -2.028 -3.674 -19.627 1.00 52.09 183 VAL A O 1
ATOM 1476 N N . GLU A 1 184 ? -1.218 -4.963 -17.993 1.00 54.84 184 GLU A N 1
ATOM 1477 C CA . GLU A 1 184 ? -1.980 -6.183 -18.299 1.00 54.84 184 GLU A CA 1
ATOM 1478 C C . GLU A 1 184 ? -3.507 -5.990 -18.238 1.00 54.84 184 GLU A C 1
ATOM 1480 O O . GLU A 1 184 ? -4.259 -6.793 -18.789 1.00 54.84 184 GLU A O 1
ATOM 1485 N N . LEU A 1 185 ? -3.963 -4.934 -17.558 1.00 52.00 185 LEU A N 1
ATOM 1486 C CA . LEU A 1 185 ? -5.370 -4.591 -17.349 1.00 52.00 185 LEU A CA 1
ATOM 1487 C C . LEU A 1 185 ? -5.886 -3.465 -18.266 1.00 52.00 185 LEU A C 1
ATOM 1489 O O . LEU A 1 185 ? -7.051 -3.077 -18.137 1.00 52.00 185 LEU A O 1
ATOM 1493 N N . ARG A 1 186 ? -5.048 -2.933 -19.170 1.00 47.66 186 ARG A N 1
ATOM 1494 C CA . ARG A 1 186 ? -5.416 -1.895 -20.148 1.00 47.66 186 ARG A CA 1
ATOM 1495 C C . ARG A 1 186 ? -5.712 -2.463 -21.534 1.00 47.66 186 ARG A C 1
ATOM 1497 O O . ARG A 1 186 ? -4.957 -3.339 -21.998 1.00 47.66 186 ARG A O 1
#

pLDDT: mean 78.03, std 11.47, range [46.56, 91.12]

Sequence (186 aa):
AWVPKGDELNTYQARYLRQQDVFLFGFTSPIWRVESGQQSSKGAQFYVGPKDQYRLEEISPGLDLTVDYGFLWWLAQPLFFLLDTIHGMVGNWGIAIIGLTILVKTLLFPLSAAGFKSMAKMRKLQPEMARLKERFGDDKQKFSQAMMELYKKEGANPLGGCFPILLQMPVFLALYWALMESVELR

Radius of gyration: 28.41 Å; chains: 1; bounding box: 72×48×72 Å

Foldseek 3Di:
DKAFPDPFDKAWDWDADVVVRDIDTDIDTDDDDDDPPDDDDGDIDDDDDALALVVQCVRDPPSSPVLCLDPLCVVLVVLLVQLVVLCVVVVDSVVSVVVSVVVVCVVCVVVLVQLVVLVVLVVVCVVVLVVLCVVCVVPPPVSVVVVVVSCVVSVHDPVSNCRVVVVVVSVVSSVVSSCVRNPVND

Secondary structure (DSSP, 8-state):
-EEE-SS---EEEEEEETTTTEEEEEEEPPPPP--TT------EEE--S---HHHHHHHSTT-GGGS--GGGHHHHHHHHHHHHHHHHHHS-HHHHHHHHHHHHHHHTHHHHHHHHHHHHHHHHHHHHHHHHHHHHTT-HHHHHHHHHHHHHHTT--GGGTTHHHHHHHHHHHHHHHHHHH-GGG-